Protein 1I3C (pdb70)

GO terms:
  GO:0005515 protein binding (F, IPI)

Solvent-accessible surface area: 13021 Å² total

Structure (mmCIF, N/CA/C/O backbone):
data_1I3C
#
_entry.id   1I3C
#
_cell.length_a   41.410
_cell.length_b   76.990
_cell.length_c   43.040
_cell.angle_alpha   90.00
_cell.angle_beta   106.15
_cell.angle_gamma   90.00
#
_symmetry.space_group_name_H-M   'P 1 21 1'
#
loop_
_entity.id
_entity.type
_entity.pdbx_description
1 polymer 'RESPONSE REGULATOR RCP1'
2 non-polymer 'SULFATE ION'
3 water water
#
loop_
_atom_site.group_PDB
_atom_site.id
_atom_site.type_symbol
_atom_site.label_atom_id
_atom_site.label_alt_id
_atom_site.label_comp_id
_atom_site.label_asym_id
_atom_site.label_entity_id
_atom_site.label_seq_id
_atom_site.pdbx_PDB_ins_code
_atom_site.Cartn_x
_atom_site.Cartn_y
_atom_site.Cartn_z
_atom_site.occupancy
_atom_site.B_iso_or_equiv
_atom_site.auth_seq_id
_atom_site.auth_comp_id
_atom_site.auth_asym_id
_atom_site.auth_atom_id
_atom_site.pdbx_PDB_model_num
ATOM 1 N N . ASN A 1 6 ? 20.034 2.961 -3.350 1.00 35.35 6 ASN A N 1
ATOM 2 C CA . ASN A 1 6 ? 19.170 3.906 -2.580 1.00 34.75 6 ASN A CA 1
ATOM 3 C C . ASN A 1 6 ? 19.262 3.615 -1.082 1.00 32.84 6 ASN A C 1
ATOM 4 O O . ASN A 1 6 ? 18.458 2.860 -0.537 1.00 33.35 6 ASN A O 1
ATOM 9 N N . PRO A 1 7 ? 20.245 4.222 -0.398 1.00 30.82 7 PRO A N 1
ATOM 10 C CA . PRO A 1 7 ? 20.446 4.025 1.041 1.00 28.54 7 PRO A CA 1
ATOM 11 C C . PRO A 1 7 ? 19.223 4.369 1.888 1.00 26.09 7 PRO A C 1
ATOM 12 O O . PRO A 1 7 ? 18.451 5.265 1.548 1.00 26.02 7 PRO A O 1
ATOM 16 N N . PRO A 1 8 ? 19.027 3.646 3.002 1.00 23.53 8 PRO A N 1
ATOM 17 C CA . PRO A 1 8 ? 17.886 3.890 3.892 1.00 21.00 8 PRO A CA 1
ATOM 18 C C . PRO A 1 8 ? 17.938 5.304 4.460 1.00 18.42 8 PRO A C 1
ATOM 19 O O . PRO A 1 8 ? 19.012 5.803 4.794 1.00 16.09 8 PRO A O 1
ATOM 23 N N . LYS A 1 9 ? 16.781 5.950 4.554 1.00 14.56 9 LYS A N 1
ATOM 24 C CA . LYS A 1 9 ? 16.719 7.297 5.104 1.00 15.11 9 LYS A CA 1
ATOM 25 C C . LYS A 1 9 ? 16.909 7.201 6.613 1.00 14.76 9 LYS A C 1
ATOM 26 O O . LYS A 1 9 ? 16.358 6.311 7.257 1.00 14.85 9 LYS A O 1
ATOM 32 N N . VAL A 1 10 ? 17.697 8.111 7.173 1.00 13.12 10 VAL A N 1
ATOM 33 C CA . VAL A 1 10 ? 17.943 8.113 8.608 1.00 10.93 10 VAL A CA 1
ATOM 34 C C . VAL A 1 10 ? 17.122 9.215 9.261 1.00 10.41 10 VAL A C 1
ATOM 35 O O . VAL A 1 10 ? 17.218 10.385 8.881 1.00 8.92 10 VAL A O 1
ATOM 39 N N . ILE A 1 11 ? 16.303 8.828 10.233 1.00 9.42 11 ILE A N 1
ATOM 40 C CA . ILE A 1 11 ? 15.458 9.769 10.950 1.00 9.34 11 ILE A CA 1
ATOM 41 C C . ILE A 1 11 ? 15.859 9.789 12.417 1.00 8.32 11 ILE A C 1
ATOM 42 O O . ILE A 1 11 ? 15.898 8.751 13.076 1.00 8.98 11 ILE A O 1
ATOM 47 N N . LEU A 1 12 ? 16.169 10.976 12.917 1.00 8.02 12 LEU A N 1
ATOM 48 C CA . LEU A 1 12 ? 16.546 11.133 14.311 1.00 7.22 12 LEU A CA 1
ATOM 49 C C . LEU A 1 12 ? 15.420 11.799 15.086 1.00 6.94 12 LEU A C 1
ATOM 50 O O . LEU A 1 12 ? 14.910 12.848 14.685 1.00 6.23 12 LEU A O 1
ATOM 55 N N . LEU A 1 13 ? 15.021 11.180 16.191 1.00 5.71 13 LEU A N 1
ATOM 56 C CA . LEU A 1 13 ? 13.982 11.749 17.034 1.00 5.46 13 LEU A CA 1
ATOM 57 C C . LEU A 1 13 ? 14.592 12.049 18.392 1.00 5.69 13 LEU A C 1
ATOM 58 O O . LEU A 1 13 ? 15.121 11.158 19.055 1.00 5.90 13 LEU A O 1
ATOM 63 N N . VAL A 1 14 ? 14.530 13.311 18.794 1.00 5.91 14 VAL A N 1
ATOM 64 C CA . VAL A 1 14 ? 15.058 13.722 20.088 1.00 6.94 14 VAL A CA 1
ATOM 65 C C . VAL A 1 14 ? 13.829 14.064 20.921 1.00 6.10 14 VAL A C 1
ATOM 66 O O . VAL A 1 14 ? 13.232 15.133 20.773 1.00 7.85 14 VAL A O 1
ATOM 70 N N . GLU A 1 15 ? 13.457 13.134 21.792 1.00 6.72 15 GLU A N 1
ATOM 71 C CA . GLU A 1 15 ? 12.265 13.278 22.615 1.00 7.94 15 GLU A CA 1
ATOM 72 C C . GLU A 1 15 ? 12.414 12.463 23.896 1.00 7.34 15 GLU A C 1
ATOM 73 O O . GLU A 1 15 ? 12.668 11.266 23.837 1.00 9.29 15 GLU A O 1
ATOM 79 N N . ASP A 1 16 ? 12.243 13.100 25.049 1.00 8.64 16 ASP A N 1
ATOM 80 C CA . ASP A 1 16 ? 12.371 12.381 26.316 1.00 12.42 16 ASP A CA 1
ATOM 81 C C . ASP A 1 16 ? 11.055 11.745 26.755 1.00 12.96 16 ASP A C 1
ATOM 82 O O . ASP A 1 16 ? 11.048 10.799 27.546 1.00 11.31 16 ASP A O 1
ATOM 87 N N . SER A 1 17 ? 9.943 12.262 26.240 1.00 13.08 17 SER A N 1
ATOM 88 C CA . SER A 1 17 ? 8.627 11.724 26.576 1.00 15.04 17 SER A CA 1
ATOM 89 C C . SER A 1 17 ? 8.421 10.367 25.910 1.00 14.99 17 SER A C 1
ATOM 90 O O . SER A 1 17 ? 8.273 10.277 24.691 1.00 14.27 17 SER A O 1
ATOM 93 N N . LYS A 1 18 ? 8.402 9.315 26.724 1.00 14.99 18 LYS A N 1
ATOM 94 C CA . LYS A 1 18 ? 8.236 7.952 26.233 1.00 15.54 18 LYS A CA 1
ATOM 95 C C . LYS A 1 18 ? 6.957 7.734 25.433 1.00 14.13 18 LYS A C 1
ATOM 96 O O . LYS A 1 18 ? 6.973 7.059 24.405 1.00 13.56 18 LYS A O 1
ATOM 102 N N . ALA A 1 19 ? 5.850 8.291 25.913 1.00 12.35 19 ALA A N 1
ATOM 103 C CA . ALA A 1 19 ? 4.567 8.141 25.234 1.00 11.49 19 ALA A CA 1
ATOM 104 C C . ALA A 1 19 ? 4.623 8.709 23.818 1.00 11.43 19 ALA A C 1
ATOM 105 O O . ALA A 1 19 ? 4.125 8.101 22.869 1.00 10.05 19 ALA A O 1
ATOM 107 N N . ASP A 1 20 ? 5.236 9.878 23.683 1.00 10.01 20 ASP A N 1
ATOM 108 C CA . ASP A 1 20 ? 5.346 10.525 22.386 1.00 10.74 20 ASP A CA 1
ATOM 109 C C . ASP A 1 20 ? 6.301 9.800 21.440 1.00 9.83 20 ASP A C 1
ATOM 110 O O . ASP A 1 20 ? 6.006 9.652 20.258 1.00 9.99 20 ASP A O 1
ATOM 115 N N . SER A 1 21 ? 7.440 9.341 21.953 1.00 11.16 21 SER A N 1
ATOM 116 C CA . SER A 1 21 ? 8.399 8.649 21.102 1.00 11.44 21 SER A CA 1
ATOM 117 C C . SER A 1 21 ? 7.846 7.297 20.647 1.00 12.05 21 SER A C 1
ATOM 118 O O . SER A 1 21 ? 8.067 6.882 19.509 1.00 12.00 21 SER A O 1
ATOM 121 N N . ARG A 1 22 ? 7.119 6.614 21.528 1.00 12.48 22 ARG A N 1
ATOM 122 C CA . ARG A 1 22 ? 6.530 5.328 21.166 1.00 14.68 22 ARG A CA 1
ATOM 123 C C . ARG A 1 22 ? 5.486 5.544 20.070 1.00 13.13 22 ARG A C 1
ATOM 124 O O . ARG A 1 22 ? 5.333 4.723 19.164 1.00 12.54 22 ARG A O 1
ATOM 132 N N . LEU A 1 23 ? 4.774 6.661 20.151 1.00 12.35 23 LEU A N 1
ATOM 133 C CA . LEU A 1 23 ? 3.763 6.975 19.152 1.00 11.82 23 LEU A CA 1
ATOM 134 C C . LEU A 1 23 ? 4.442 7.183 17.796 1.00 13.18 23 LEU A C 1
ATOM 135 O O . LEU A 1 23 ? 3.964 6.694 16.773 1.00 12.39 23 LEU A O 1
ATOM 140 N N . VAL A 1 24 ? 5.565 7.897 17.787 1.00 13.16 24 VAL A N 1
ATOM 141 C CA . VAL A 1 24 ? 6.284 8.128 16.539 1.00 14.24 24 VAL A CA 1
ATOM 142 C C . VAL A 1 24 ? 6.743 6.797 15.946 1.00 16.67 24 VAL A C 1
ATOM 143 O O . VAL A 1 24 ? 6.613 6.568 14.743 1.00 15.65 24 VAL A O 1
ATOM 147 N N . GLN A 1 25 ? 7.282 5.923 16.794 1.00 17.35 25 GLN A N 1
ATOM 148 C CA . GLN A 1 25 ? 7.746 4.614 16.344 1.00 20.01 25 GLN A CA 1
ATOM 149 C C . GLN A 1 25 ? 6.603 3.873 15.675 1.00 19.30 25 GLN A C 1
ATOM 150 O O . GLN A 1 25 ? 6.773 3.257 14.624 1.00 20.77 25 GLN A O 1
ATOM 156 N N . GLU A 1 26 ? 5.437 3.925 16.307 1.00 19.74 26 GLU A N 1
ATOM 157 C CA . GLU A 1 26 ? 4.259 3.256 15.784 1.00 19.57 26 GLU A CA 1
ATOM 158 C C . GLU A 1 26 ? 3.916 3.742 14.380 1.00 19.16 26 GLU A C 1
ATOM 159 O O . GLU A 1 26 ? 3.683 2.937 13.480 1.00 18.27 26 GLU A O 1
ATOM 165 N N . VAL A 1 27 ? 3.890 5.058 14.190 1.00 18.50 27 VAL A N 1
ATOM 166 C CA . VAL A 1 27 ? 3.572 5.612 12.877 1.00 19.09 27 VAL A CA 1
ATOM 167 C C . VAL A 1 27 ? 4.655 5.317 11.842 1.00 20.95 27 VAL A C 1
ATOM 168 O O . VAL A 1 27 ? 4.358 4.844 10.746 1.00 20.66 27 VAL A O 1
ATOM 172 N N . LEU A 1 28 ? 5.907 5.602 12.188 1.00 22.92 28 LEU A N 1
ATOM 173 C CA . LEU A 1 28 ? 7.021 5.375 11.271 1.00 24.64 28 LEU A CA 1
ATOM 174 C C . LEU A 1 28 ? 7.200 3.905 10.922 1.00 25.29 28 LEU A C 1
ATOM 175 O O . LEU A 1 28 ? 7.876 3.566 9.953 1.00 25.74 28 LEU A O 1
ATOM 180 N N . LYS A 1 29 ? 6.583 3.036 11.715 1.00 26.58 29 LYS A N 1
ATOM 181 C CA . LYS A 1 29 ? 6.654 1.598 11.489 1.00 28.03 29 LYS A CA 1
ATOM 182 C C . LYS A 1 29 ? 5.781 1.220 10.294 1.00 27.78 29 LYS A C 1
ATOM 183 O O . LYS A 1 29 ? 6.075 0.265 9.574 1.00 28.48 29 LYS A O 1
ATOM 189 N N . THR A 1 30 ? 4.708 1.980 10.092 1.00 26.64 3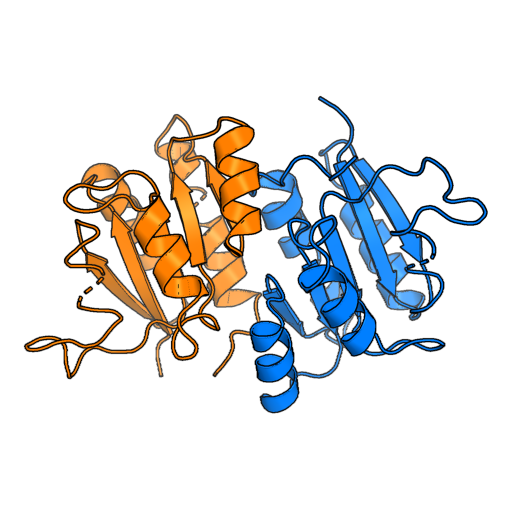0 THR A N 1
ATOM 190 C CA . THR A 1 30 ? 3.771 1.736 8.998 1.00 24.97 30 THR A CA 1
ATOM 191 C C . THR A 1 30 ? 4.309 2.238 7.663 1.00 23.12 30 THR A C 1
ATOM 192 O O . THR A 1 30 ? 3.756 1.932 6.609 1.00 22.91 30 THR A O 1
ATOM 196 N N . SER A 1 31 ? 5.381 3.020 7.714 1.00 22.35 31 SER A N 1
ATOM 197 C CA . SER A 1 31 ? 5.978 3.573 6.505 1.00 21.70 31 SER A CA 1
ATOM 198 C C . SER A 1 31 ? 6.473 2.491 5.552 1.00 21.85 31 SER A C 1
ATOM 199 O O . SER A 1 31 ? 6.895 1.418 5.980 1.00 21.47 31 SER A O 1
ATOM 202 N N . THR A 1 32 ? 6.402 2.774 4.256 1.00 20.31 32 THR A N 1
ATOM 203 C CA . THR A 1 32 ? 6.877 1.834 3.249 1.00 20.07 32 THR A CA 1
ATOM 204 C C . THR A 1 32 ? 8.217 2.350 2.741 1.00 19.30 32 THR A C 1
ATOM 205 O O . THR A 1 32 ? 8.826 1.767 1.847 1.00 19.11 32 THR A O 1
ATOM 209 N N . ILE A 1 33 ? 8.666 3.459 3.321 1.00 17.77 33 ILE A N 1
ATOM 210 C CA . ILE A 1 33 ? 9.938 4.052 2.945 1.00 17.64 33 ILE A CA 1
ATOM 211 C C . ILE A 1 33 ? 11.037 3.407 3.779 1.00 17.29 33 ILE A C 1
ATOM 212 O O . ILE A 1 33 ? 10.988 3.424 5.009 1.00 19.69 33 ILE A O 1
ATOM 217 N N . ASP A 1 34 ? 12.020 2.827 3.102 1.00 16.35 34 ASP A N 1
ATOM 218 C CA . ASP A 1 34 ? 13.138 2.183 3.776 1.00 16.16 34 ASP A CA 1
ATOM 219 C C . ASP A 1 34 ? 13.851 3.237 4.624 1.00 14.84 34 ASP A C 1
ATOM 220 O O . ASP A 1 34 ? 14.293 4.269 4.111 1.00 13.77 34 ASP A O 1
ATOM 225 N N . HIS A 1 35 ? 13.947 2.982 5.925 1.00 14.04 35 HIS A N 1
ATOM 226 C CA . HIS A 1 35 ? 14.585 3.929 6.833 1.00 14.57 35 HIS A CA 1
ATOM 227 C C . HIS A 1 35 ? 14.949 3.298 8.171 1.00 14.29 35 HIS A C 1
ATOM 228 O O . HIS A 1 35 ? 14.617 2.147 8.448 1.00 13.13 35 HIS A O 1
ATOM 235 N N . GLU A 1 36 ? 15.639 4.080 8.994 1.00 13.00 36 GLU A N 1
ATOM 236 C CA . GLU A 1 36 ? 16.024 3.668 10.337 1.00 12.22 36 GLU A CA 1
ATOM 237 C C . GLU A 1 36 ? 15.691 4.830 11.256 1.00 11.63 36 GLU A C 1
ATOM 238 O O . GLU A 1 36 ? 16.045 5.974 10.971 1.00 10.63 36 GLU A O 1
ATOM 244 N N . LEU A 1 37 ? 15.008 4.532 12.353 1.00 9.56 37 LEU A N 1
ATOM 245 C CA . LEU A 1 37 ? 14.630 5.557 13.311 1.00 11.35 37 LEU A CA 1
ATOM 246 C C . LEU A 1 37 ? 15.494 5.458 14.555 1.00 10.94 37 LEU 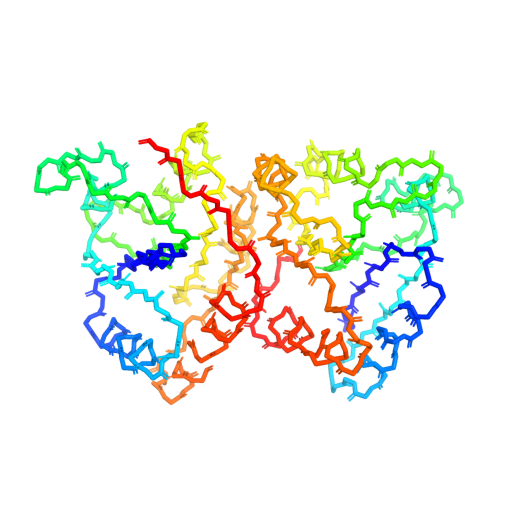A C 1
ATOM 247 O O . LEU A 1 37 ? 15.537 4.416 15.208 1.00 9.73 37 LEU A O 1
ATOM 252 N N . ILE A 1 38 ? 16.189 6.546 14.870 1.00 10.00 38 ILE A N 1
ATOM 253 C CA . ILE A 1 38 ? 17.035 6.5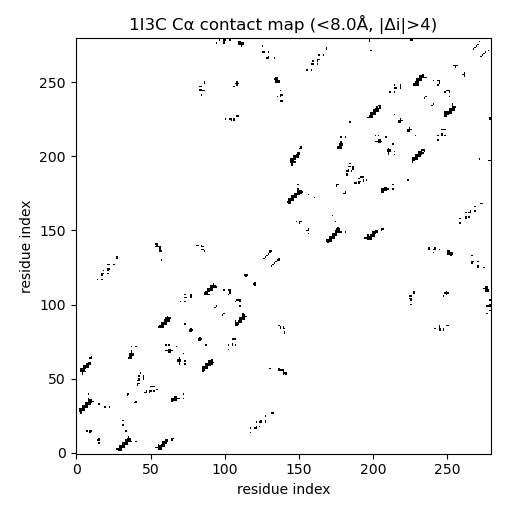95 16.052 1.00 10.51 38 ILE A CA 1
ATOM 254 C C . ILE A 1 38 ? 16.359 7.516 17.060 1.00 9.90 38 ILE A C 1
ATOM 255 O O . ILE A 1 38 ? 15.998 8.645 16.732 1.00 9.07 38 ILE A O 1
ATOM 260 N N . ILE A 1 39 ? 16.164 7.022 18.279 1.00 8.63 39 ILE A N 1
ATOM 261 C CA . ILE A 1 39 ? 15.513 7.811 19.318 1.00 9.15 39 ILE A CA 1
ATOM 262 C C . ILE A 1 39 ? 16.481 8.159 20.433 1.00 9.45 39 ILE A C 1
ATOM 263 O O . ILE A 1 39 ? 17.046 7.270 21.074 1.00 9.05 39 ILE A O 1
ATOM 268 N N . LEU A 1 40 ? 16.673 9.456 20.650 1.00 9.93 40 LEU A N 1
ATOM 269 C CA . LEU A 1 40 ? 17.556 9.945 21.699 1.00 10.11 40 LEU A CA 1
ATOM 270 C C . LEU A 1 40 ? 16.675 10.664 22.718 1.00 11.53 40 LEU A C 1
ATOM 271 O O . LEU A 1 40 ? 15.687 11.303 22.353 1.00 10.70 40 LEU A O 1
ATOM 276 N N . ARG A 1 41 ? 17.040 10.562 23.993 1.00 11.90 41 ARG A N 1
ATOM 277 C CA . ARG A 1 41 ? 16.242 11.135 25.072 1.00 12.15 41 ARG A CA 1
ATOM 278 C C . ARG A 1 41 ? 16.642 12.477 25.662 1.00 13.40 41 ARG A C 1
ATOM 279 O O . ARG A 1 41 ? 15.909 13.015 26.493 1.00 14.30 41 ARG A O 1
ATOM 287 N N . ASP A 1 42 ? 17.794 13.018 25.279 1.00 9.97 42 ASP A N 1
ATOM 288 C CA . ASP A 1 42 ? 18.192 14.311 25.830 1.00 11.14 42 ASP A CA 1
ATOM 289 C C . ASP A 1 42 ? 19.061 15.116 24.875 1.00 8.82 42 ASP A C 1
ATOM 290 O O . ASP A 1 42 ? 19.585 14.580 23.903 1.00 9.80 42 ASP A O 1
ATOM 295 N N . GLY A 1 43 ? 19.200 16.408 25.162 1.00 8.55 43 GLY A N 1
ATOM 296 C CA . GLY A 1 43 ? 19.971 17.305 24.318 1.00 8.04 43 GLY A CA 1
ATOM 297 C C . GLY A 1 43 ? 21.438 16.983 24.116 1.00 7.72 43 GLY A C 1
ATOM 298 O O . GLY A 1 43 ? 21.988 17.246 23.045 1.00 7.51 43 GLY A O 1
ATOM 299 N N . LEU A 1 44 ? 22.084 16.440 25.142 1.00 8.86 44 LEU A N 1
ATOM 300 C CA . LEU A 1 44 ? 23.493 16.082 25.037 1.00 9.12 44 LEU A CA 1
ATOM 301 C C . LEU A 1 44 ? 23.648 14.839 24.166 1.00 8.04 44 LEU A C 1
ATOM 302 O O . LEU A 1 44 ? 24.587 14.735 23.378 1.00 7.89 44 LEU A O 1
ATOM 307 N N . ALA A 1 45 ? 22.725 13.895 24.310 1.00 9.32 45 ALA A N 1
ATOM 308 C CA . ALA A 1 45 ? 22.786 12.676 23.517 1.00 7.35 45 ALA A CA 1
ATOM 309 C C . ALA A 1 45 ? 22.638 13.038 22.046 1.00 7.90 45 ALA A C 1
ATOM 310 O O . ALA A 1 45 ? 23.248 12.412 21.178 1.00 7.68 45 ALA A O 1
ATOM 312 N N . ALA A 1 46 ? 21.827 14.057 21.774 1.00 6.56 46 ALA A N 1
ATOM 313 C CA . ALA A 1 46 ? 21.595 14.517 20.407 1.00 8.31 46 ALA A CA 1
ATOM 314 C C . ALA A 1 46 ? 22.869 15.099 19.808 1.00 7.47 46 ALA A C 1
ATOM 315 O O . ALA A 1 46 ? 23.209 14.823 18.659 1.00 7.99 46 ALA A O 1
ATOM 325 N N . ALA A 1 48 ? 25.951 14.480 20.821 1.00 7.61 48 ALA A N 1
ATOM 326 C CA . ALA A 1 48 ? 26.920 13.389 20.738 1.00 6.72 48 ALA A CA 1
ATOM 327 C C . ALA A 1 48 ? 26.717 12.580 19.460 1.00 8.04 48 ALA A C 1
ATOM 328 O O . ALA A 1 48 ? 27.681 12.204 18.793 1.00 6.97 48 ALA A O 1
ATOM 330 N N . PHE A 1 49 ? 25.454 12.322 19.125 1.00 6.65 49 PHE A N 1
ATOM 331 C CA . PHE A 1 49 ? 25.111 11.563 17.926 1.00 6.84 49 PHE A CA 1
ATOM 332 C C . PHE A 1 49 ? 25.483 12.316 16.652 1.00 7.00 49 PHE A C 1
ATOM 333 O O . PHE A 1 49 ? 26.090 11.749 15.736 1.00 7.31 49 PHE A O 1
ATOM 341 N N . LEU A 1 50 ? 25.118 13.593 16.592 1.00 6.07 50 LEU A N 1
ATOM 342 C CA . LEU A 1 50 ? 25.403 14.402 15.413 1.00 8.15 50 LEU A CA 1
ATOM 343 C C . LEU A 1 50 ? 26.898 14.599 15.190 1.00 9.74 50 LEU A C 1
ATOM 344 O O . LEU A 1 50 ? 27.357 14.706 14.047 1.00 8.68 50 LEU A O 1
ATOM 349 N N . GLN A 1 51 ? 27.653 14.648 16.282 1.00 7.51 51 GLN A N 1
ATOM 350 C CA . GLN A 1 51 ? 29.094 14.825 16.200 1.00 9.63 51 GLN A CA 1
ATOM 351 C C . GLN A 1 51 ? 29.817 13.482 16.112 1.00 8.20 51 GLN A C 1
ATOM 352 O O . GLN A 1 51 ? 31.043 13.429 16.064 1.00 9.69 51 GLN A O 1
ATOM 358 N N . GLN A 1 52 ? 29.039 12.405 16.085 1.00 7.92 52 GLN A N 1
ATOM 359 C CA . GLN A 1 52 ? 29.557 11.045 15.975 1.00 8.16 52 GLN A CA 1
ATOM 360 C C . GLN A 1 52 ? 30.578 10.657 17.036 1.00 8.21 52 GLN A C 1
ATOM 361 O O . GLN A 1 52 ? 31.678 10.206 16.721 1.00 8.11 52 GLN A O 1
ATOM 367 N N . GLN A 1 53 ? 30.198 10.829 18.298 1.00 8.54 53 GLN A N 1
ATOM 368 C CA . GLN A 1 53 ? 31.056 10.482 19.427 1.00 9.15 53 GLN A CA 1
ATOM 369 C C . GLN A 1 53 ? 30.479 9.241 20.110 1.00 10.11 53 GLN A C 1
ATOM 370 O O . GLN A 1 53 ? 29.395 8.778 19.751 1.00 9.52 53 GLN A O 1
ATOM 376 N N . GLY A 1 54 ? 31.206 8.697 21.082 1.00 11.76 54 GLY A N 1
ATOM 377 C CA . GLY A 1 54 ? 30.725 7.518 21.784 1.00 11.78 54 GLY A CA 1
ATOM 378 C C . GLY A 1 54 ? 30.353 6.391 20.838 1.00 12.30 54 GLY A C 1
ATOM 379 O O . GLY A 1 54 ? 31.063 6.135 19.868 1.00 11.71 54 GLY A O 1
ATOM 380 N N . GLU A 1 55 ? 29.235 5.721 21.107 1.00 13.29 55 GLU A N 1
ATOM 381 C CA . GLU A 1 55 ? 28.796 4.617 20.260 1.00 14.71 55 GLU A CA 1
ATOM 382 C C . GLU A 1 55 ? 28.340 5.104 18.890 1.00 15.48 55 GLU A C 1
ATOM 383 O O . GLU A 1 55 ? 28.148 4.304 17.968 1.00 14.63 55 GLU A O 1
ATOM 389 N N . TYR A 1 56 ? 28.174 6.417 18.761 1.00 15.08 56 TYR A N 1
ATOM 390 C CA . TYR A 1 56 ? 27.716 7.012 17.513 1.00 15.76 56 TYR A CA 1
ATOM 391 C C . TYR A 1 56 ? 28.837 7.296 16.528 1.00 14.84 56 TYR A C 1
ATOM 392 O O . TYR A 1 56 ? 28.632 7.971 15.518 1.00 15.02 56 TYR A O 1
ATOM 401 N N . GLU A 1 57 ? 30.027 6.785 16.820 1.00 14.02 57 GLU A N 1
ATOM 402 C CA . GLU A 1 57 ? 31.137 6.974 15.905 1.00 14.10 57 GLU A CA 1
ATOM 403 C C . GLU A 1 57 ? 30.665 6.299 14.617 1.00 13.43 57 GLU A C 1
ATOM 404 O O . GLU A 1 57 ? 30.043 5.235 14.661 1.00 14.66 57 GLU A O 1
ATOM 410 N N . ASN A 1 58 ? 30.923 6.942 13.484 1.00 13.09 58 ASN A N 1
ATOM 411 C CA . ASN A 1 58 ? 30.532 6.419 12.177 1.00 12.92 58 ASN A CA 1
ATOM 412 C C . ASN A 1 58 ? 29.023 6.265 11.938 1.00 12.55 58 ASN A C 1
ATOM 413 O O . ASN A 1 58 ? 28.608 5.628 10.969 1.00 12.91 58 ASN A O 1
ATOM 418 N N . SER A 1 59 ? 28.202 6.838 12.813 1.00 11.71 59 SER A N 1
ATOM 419 C CA . SER A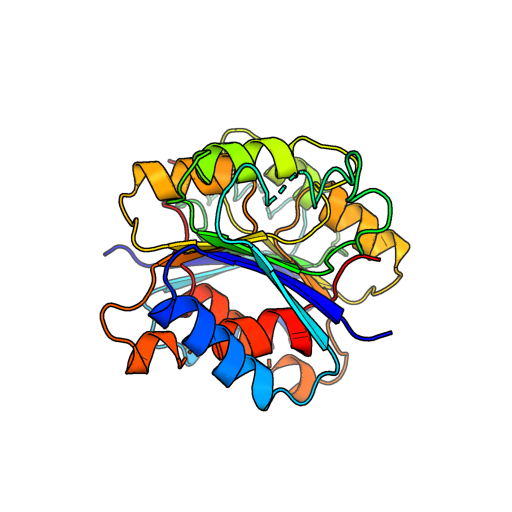 1 59 ? 26.755 6.765 12.633 1.00 13.56 59 SER A CA 1
ATOM 420 C C . SER A 1 59 ? 26.359 7.766 11.547 1.00 14.64 59 SER A C 1
ATOM 421 O O . SER A 1 59 ? 26.626 8.964 11.664 1.00 15.35 59 SER A O 1
ATOM 424 N N . PRO A 1 60 ? 25.725 7.285 10.467 1.00 14.05 60 PRO A N 1
ATOM 425 C CA . PRO A 1 60 ? 25.309 8.167 9.371 1.00 14.16 60 PRO A CA 1
ATOM 426 C C . PRO A 1 60 ? 24.475 9.345 9.859 1.00 13.79 60 PRO A C 1
ATOM 427 O O . PRO A 1 60 ? 23.617 9.187 10.732 1.00 12.80 60 PRO A O 1
ATOM 431 N N . ARG A 1 61 ? 24.731 10.525 9.303 1.00 12.70 61 ARG A N 1
ATOM 432 C CA . ARG A 1 61 ? 23.969 11.700 9.685 1.00 11.41 61 ARG A CA 1
ATOM 433 C C . ARG A 1 61 ? 22.521 11.507 9.252 1.00 11.72 61 ARG A C 1
ATOM 434 O O . ARG A 1 61 ? 22.236 10.814 8.274 1.00 11.45 61 ARG A O 1
ATOM 442 N N . PRO A 1 62 ? 21.580 12.109 9.987 1.00 11.46 62 PRO A N 1
ATOM 443 C CA . PRO A 1 62 ? 20.172 11.962 9.620 1.00 10.83 62 PRO A CA 1
ATOM 444 C C . PRO A 1 62 ? 19.787 12.747 8.369 1.00 11.43 62 PRO A C 1
ATOM 445 O O . PRO A 1 62 ? 20.456 13.715 7.997 1.00 10.76 62 PRO A O 1
ATOM 449 N N . ASN A 1 63 ? 18.719 12.305 7.711 1.00 10.74 63 ASN A N 1
ATOM 450 C CA . ASN A 1 63 ? 18.208 12.985 6.528 1.00 10.48 63 ASN A CA 1
ATOM 451 C C . ASN A 1 63 ? 17.022 13.814 7.003 1.00 9.74 63 ASN A C 1
ATOM 452 O O . ASN A 1 63 ? 16.511 14.669 6.281 1.00 9.76 63 ASN A O 1
ATOM 457 N N . LEU A 1 64 ? 16.590 13.537 8.230 1.00 9.05 64 LEU A N 1
ATOM 458 C CA . LEU A 1 64 ? 15.460 14.232 8.836 1.00 8.25 64 LEU A CA 1
ATOM 459 C C . LEU A 1 64 ? 15.580 14.188 10.353 1.00 6.55 64 LEU A C 1
ATOM 460 O O . LEU A 1 64 ? 15.866 13.138 10.927 1.00 7.07 64 LEU A O 1
ATOM 465 N N . ILE A 1 65 ? 15.361 15.329 10.997 1.00 7.18 65 ILE A N 1
ATOM 466 C CA . ILE A 1 65 ? 15.438 15.407 12.451 1.00 5.38 65 ILE A CA 1
ATOM 467 C C . ILE A 1 65 ? 14.114 15.901 13.021 1.00 5.81 65 ILE A C 1
ATOM 468 O O . ILE A 1 65 ? 13.575 16.908 12.561 1.00 4.63 65 ILE A O 1
ATOM 473 N N . LEU A 1 66 ? 13.585 15.164 13.997 1.00 5.08 66 LEU A N 1
ATOM 474 C CA . LEU A 1 66 ? 12.345 15.520 14.677 1.00 5.10 66 LEU A CA 1
ATOM 475 C C . LEU A 1 66 ? 12.838 15.931 16.055 1.00 6.46 66 LEU A C 1
ATOM 476 O O . LEU A 1 66 ? 13.438 15.126 16.766 1.00 4.43 66 LEU A O 1
ATOM 481 N N . LEU A 1 67 ? 12.585 17.181 16.430 1.00 4.76 67 LEU A N 1
ATOM 482 C CA . LEU A 1 67 ? 13.104 17.702 17.685 1.00 5.95 67 LE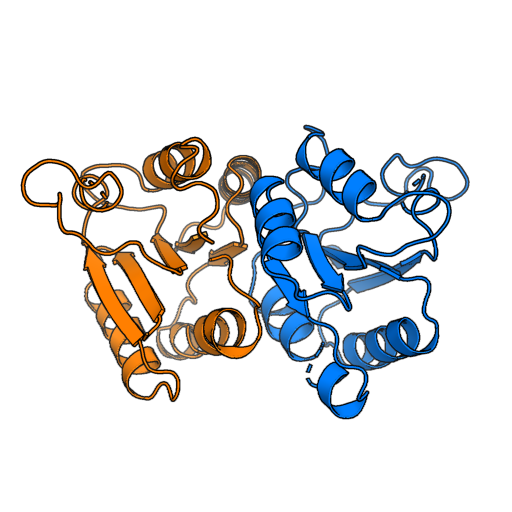U A CA 1
ATOM 483 C C . LEU A 1 67 ? 12.123 18.384 18.635 1.00 6.09 67 LEU A C 1
ATOM 484 O O . LEU A 1 67 ? 11.411 19.307 18.249 1.00 5.56 67 LEU A O 1
ATOM 489 N N . ASP A 1 68 ? 12.107 17.928 19.883 1.00 6.80 68 ASP A N 1
ATOM 490 C CA . ASP A 1 68 ? 11.267 18.538 20.901 1.00 8.37 68 ASP A CA 1
ATOM 491 C C . ASP A 1 68 ? 12.163 19.618 21.504 1.00 10.04 68 ASP A C 1
ATOM 492 O O . ASP A 1 68 ? 13.322 19.350 21.838 1.00 9.26 68 ASP A O 1
ATOM 497 N N . LEU A 1 69 ? 11.641 20.834 21.626 1.00 9.05 69 LEU A N 1
ATOM 498 C CA . LEU A 1 69 ? 12.419 21.944 22.179 1.00 11.94 69 LEU A CA 1
ATOM 499 C C . LEU A 1 69 ? 12.668 21.826 23.677 1.00 11.70 69 LEU A C 1
ATOM 500 O O . LEU A 1 69 ? 13.627 22.395 24.206 1.00 12.24 69 LEU A O 1
ATOM 505 N N . ASN A 1 70 ? 11.798 21.099 24.364 1.00 11.82 70 ASN A N 1
ATOM 506 C CA . ASN A 1 70 ? 11.938 20.932 25.805 1.00 12.89 70 ASN A CA 1
ATOM 507 C C . ASN A 1 70 ? 12.614 19.596 26.089 1.00 13.44 70 ASN A C 1
ATOM 508 O O . ASN A 1 70 ? 12.017 18.533 25.914 1.00 13.79 70 ASN A O 1
ATOM 513 N N . LEU A 1 71 ? 13.871 19.662 26.518 1.00 11.65 71 LEU A N 1
ATOM 514 C CA . LEU A 1 71 ? 14.654 18.463 26.799 1.00 10.94 71 LEU A CA 1
ATOM 515 C C . LEU A 1 71 ? 15.574 18.668 27.996 1.00 11.57 71 LEU A C 1
ATOM 516 O O . LEU A 1 71 ? 15.971 19.792 28.300 1.00 10.13 71 LEU A O 1
ATOM 521 N N . PRO A 1 72 ? 15.920 17.576 28.693 1.00 12.58 72 PRO A N 1
ATOM 522 C CA . PRO A 1 72 ? 16.815 17.684 29.846 1.00 12.80 72 PRO A CA 1
ATOM 523 C C . PRO A 1 72 ? 18.260 17.641 29.336 1.00 13.17 72 PRO A C 1
ATOM 524 O O . PRO A 1 72 ? 18.493 17.327 28.165 1.00 11.08 72 PRO A O 1
ATOM 528 N N . LYS A 1 73 ? 19.214 17.975 30.203 1.00 13.23 73 LYS A N 1
ATOM 529 C CA . LYS A 1 73 ? 20.641 17.962 29.860 1.00 14.79 73 LYS A CA 1
ATOM 530 C C . LYS A 1 73 ? 21.086 19.112 28.963 1.00 14.77 73 LYS A C 1
ATOM 531 O O . LYS A 1 73 ? 22.105 19.753 29.224 1.00 14.81 73 LYS A O 1
ATOM 537 N N . LYS A 1 74 ? 20.342 19.356 27.889 1.00 13.09 74 LYS A N 1
ATOM 538 C CA . LYS A 1 74 ? 20.658 20.446 26.971 1.00 13.07 74 LYS A CA 1
ATOM 539 C C . LYS A 1 74 ? 19.382 20.877 26.263 1.00 12.12 74 LYS A C 1
ATOM 540 O O . LYS A 1 74 ? 18.687 20.059 25.668 1.00 11.70 74 LYS A O 1
ATOM 546 N N . ASP A 1 75 ? 19.086 22.168 26.348 1.00 12.01 75 ASP A N 1
ATOM 547 C CA . ASP A 1 75 ? 17.894 22.759 25.750 1.00 13.22 75 ASP A CA 1
ATOM 548 C C . ASP A 1 75 ? 17.735 22.417 24.270 1.00 12.40 75 ASP A C 1
ATOM 549 O O . ASP A 1 75 ? 18.676 22.558 23.489 1.00 12.79 75 ASP A O 1
ATOM 554 N N . GLY A 1 76 ? 16.540 21.974 23.890 1.00 12.51 76 GLY A N 1
ATOM 555 C CA . GLY A 1 76 ? 16.285 21.647 22.497 1.00 8.38 76 GLY A CA 1
ATOM 556 C C . GLY A 1 76 ? 16.480 22.882 21.633 1.00 9.56 76 GLY A C 1
ATOM 557 O O . GLY A 1 76 ? 16.838 22.792 20.458 1.00 8.99 76 GLY A O 1
ATOM 558 N N . ARG A 1 77 ? 16.246 24.046 22.229 1.00 9.16 77 ARG A N 1
ATOM 559 C CA . ARG A 1 77 ? 16.404 25.317 21.534 1.00 8.97 77 ARG A CA 1
ATOM 560 C C . ARG A 1 77 ? 17.884 25.549 21.221 1.00 9.37 77 ARG A C 1
ATOM 561 O O . ARG A 1 77 ? 18.228 26.153 20.205 1.00 8.11 77 ARG A O 1
ATOM 569 N N . GLU A 1 78 ? 18.758 25.068 22.102 1.00 8.51 78 GLU A N 1
ATOM 570 C CA . GLU A 1 78 ? 20.200 25.189 21.882 1.00 8.77 78 GLU A CA 1
ATOM 571 C C . GLU A 1 78 ? 20.612 24.190 20.793 1.00 7.20 78 GLU A C 1
ATOM 572 O O . GLU A 1 78 ? 21.409 24.516 19.914 1.00 8.48 78 GLU A O 1
ATOM 578 N N . VAL A 1 79 ? 20.061 22.980 20.858 1.00 6.37 79 VAL A N 1
ATOM 579 C CA . VAL A 1 79 ? 20.336 21.945 19.857 1.00 6.16 79 VAL A CA 1
ATOM 580 C C . VAL A 1 79 ? 19.973 22.492 18.471 1.00 7.20 79 VAL A C 1
ATOM 581 O O . VAL A 1 79 ? 20.760 22.401 17.521 1.00 7.18 79 VAL A O 1
ATOM 585 N N . LEU A 1 80 ? 18.773 23.057 18.357 1.00 6.62 80 LEU A N 1
ATOM 586 C CA . LEU A 1 80 ? 18.334 23.633 17.093 1.00 5.97 80 LEU A CA 1
ATOM 587 C C . LEU A 1 80 ? 19.345 24.672 16.613 1.00 6.68 80 LEU A C 1
ATOM 588 O O . LEU A 1 80 ? 19.731 24.679 15.447 1.00 4.31 80 LEU A O 1
ATOM 593 N N . ALA A 1 81 ? 19.776 25.549 17.518 1.00 9.44 81 ALA A N 1
ATOM 594 C CA . ALA A 1 81 ? 20.750 26.579 17.161 1.00 11.34 81 ALA A CA 1
ATOM 595 C C . ALA A 1 81 ? 22.087 25.966 16.723 1.00 12.45 81 ALA A C 1
ATOM 596 O O . ALA A 1 81 ? 22.693 26.422 15.749 1.00 14.16 81 ALA A O 1
ATOM 598 N N . GLU A 1 82 ? 22.536 24.937 17.441 1.00 13.38 82 GLU A N 1
ATOM 599 C CA . GLU A 1 82 ? 23.796 24.250 17.137 1.00 16.19 82 GLU A CA 1
ATOM 600 C C . GLU A 1 82 ? 23.775 23.656 15.732 1.00 14.72 82 GLU A C 1
ATOM 601 O O . GLU A 1 82 ? 24.747 23.755 14.983 1.00 16.15 82 GLU A O 1
ATOM 607 N N . ILE A 1 83 ? 22.662 23.018 15.393 1.00 13.21 83 ILE A N 1
ATOM 608 C CA . ILE A 1 83 ? 22.501 22.378 14.092 1.00 11.19 83 ILE A CA 1
ATOM 609 C C . ILE A 1 83 ? 22.497 23.350 12.913 1.00 9.99 83 ILE A C 1
ATOM 610 O O . ILE A 1 83 ? 23.258 23.193 11.956 1.00 10.58 83 ILE A O 1
ATOM 615 N N . LYS A 1 84 ? 21.636 24.355 12.987 1.00 10.18 84 LYS A N 1
ATOM 616 C CA . LYS A 1 84 ? 21.494 25.307 11.896 1.00 11.15 84 LYS A CA 1
ATOM 617 C C . LYS A 1 84 ? 22.628 26.300 11.694 1.00 13.43 84 LYS A C 1
ATOM 618 O O . LYS A 1 84 ? 22.680 26.987 10.673 1.00 11.39 84 LYS A O 1
ATOM 624 N N . GLN A 1 85 ? 23.541 26.369 12.654 1.00 15.18 85 GLN A N 1
ATOM 625 C CA . GLN A 1 85 ? 24.673 27.280 12.549 1.00 18.96 85 GLN A CA 1
ATOM 626 C C . GLN A 1 85 ? 25.926 26.516 12.129 1.00 18.74 85 GLN A C 1
ATOM 627 O O . GLN A 1 85 ? 26.944 27.113 11.781 1.00 19.48 85 GLN A O 1
ATOM 633 N N . ASN A 1 86 ? 25.838 25.191 12.151 1.00 18.28 86 ASN A N 1
ATOM 634 C CA . ASN A 1 86 ? 26.960 24.339 11.773 1.00 18.75 86 ASN A CA 1
ATOM 635 C C . ASN A 1 86 ? 26.965 24.103 10.264 1.00 18.61 86 ASN A C 1
ATOM 636 O O . ASN A 1 86 ? 25.976 23.645 9.693 1.00 17.78 86 ASN A O 1
ATOM 641 N N . PRO A 1 87 ? 28.080 24.427 9.594 1.00 19.08 87 PRO A N 1
ATOM 642 C CA . PRO A 1 87 ? 28.165 24.232 8.142 1.00 20.36 87 PRO A CA 1
ATOM 643 C C . PRO A 1 87 ? 28.000 22.770 7.723 1.00 21.67 87 PRO A C 1
ATOM 644 O O . PRO A 1 87 ? 27.552 22.482 6.615 1.00 22.91 87 PRO A O 1
ATOM 648 N N . ASP A 1 88 ? 28.346 21.859 8.626 1.00 21.86 88 ASP A N 1
ATOM 649 C CA . ASP A 1 88 ? 28.280 20.425 8.359 1.00 24.03 88 ASP A CA 1
ATOM 650 C C . ASP A 1 88 ? 27.003 19.748 8.876 1.00 22.72 88 ASP A C 1
ATOM 651 O O . ASP A 1 88 ? 26.947 18.520 8.963 1.00 24.90 88 ASP A O 1
ATOM 656 N N . LEU A 1 89 ? 25.983 20.537 9.215 1.00 16.53 89 LEU A N 1
ATOM 657 C CA . LEU A 1 89 ? 24.724 19.984 9.721 1.00 13.17 89 LEU A CA 1
ATOM 658 C C . LEU A 1 89 ? 23.504 20.838 9.368 1.00 9.81 89 LEU A C 1
ATOM 659 O O . LEU A 1 89 ? 22.368 20.364 9.441 1.00 6.57 89 LEU A O 1
ATOM 664 N N . LYS A 1 90 ? 23.732 22.092 8.990 1.00 8.63 90 LYS A N 1
ATOM 665 C CA . LYS A 1 90 ? 22.625 22.999 8.682 1.00 9.36 90 LYS A CA 1
ATOM 666 C C . LYS A 1 90 ? 21.725 22.580 7.525 1.00 9.66 90 LYS A C 1
ATOM 667 O O . LYS A 1 90 ? 20.581 23.035 7.435 1.00 10.11 90 LYS A O 1
ATOM 673 N N . ARG A 1 91 ? 22.226 21.723 6.641 1.00 9.53 91 ARG A N 1
ATOM 674 C CA . ARG A 1 91 ? 21.431 21.265 5.497 1.00 8.89 91 ARG A CA 1
ATOM 675 C C . ARG A 1 91 ? 20.340 20.285 5.917 1.00 8.67 91 ARG A C 1
ATOM 676 O O . ARG A 1 91 ? 19.343 20.107 5.208 1.00 6.85 91 ARG A O 1
ATOM 684 N N . ILE A 1 92 ? 20.543 19.637 7.060 1.00 6.99 92 ILE A N 1
ATOM 685 C CA . ILE A 1 92 ? 19.599 18.642 7.567 1.00 6.28 92 ILE A CA 1
ATOM 686 C C . ILE A 1 92 ? 18.255 19.224 8.000 1.00 5.88 92 ILE A C 1
ATOM 687 O O . ILE A 1 92 ? 18.19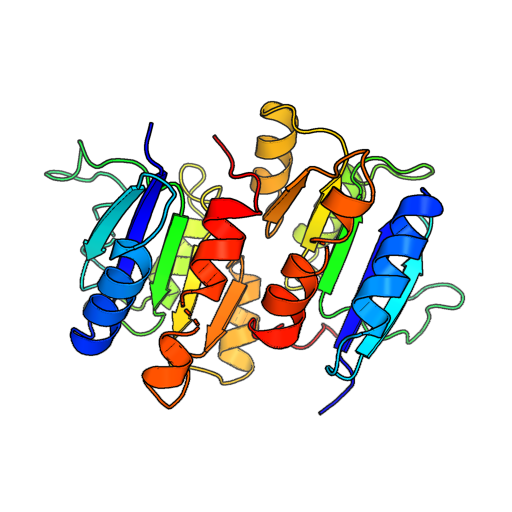1 20.071 8.887 1.00 6.21 92 ILE A O 1
ATOM 692 N N . PRO A 1 93 ? 17.157 18.771 7.376 1.00 6.78 93 PRO A N 1
ATOM 693 C CA . PRO A 1 93 ? 15.836 19.285 7.745 1.00 6.04 93 PRO A CA 1
ATOM 694 C C . PRO A 1 93 ? 15.494 18.993 9.205 1.00 6.10 93 PRO A C 1
ATOM 695 O O . PRO A 1 93 ? 15.674 17.871 9.686 1.00 4.20 93 PRO A O 1
ATOM 699 N N . VAL A 1 94 ? 15.016 20.014 9.905 1.00 5.05 94 VAL A N 1
ATOM 700 C CA . VAL A 1 94 ? 14.630 19.868 11.301 1.00 5.12 94 VAL A CA 1
ATOM 701 C C . VAL A 1 94 ? 13.165 20.226 11.457 1.00 5.83 94 VAL A C 1
ATOM 702 O O . VAL A 1 94 ? 12.736 21.327 11.099 1.00 5.97 94 VAL A O 1
ATOM 706 N N . VAL A 1 95 ? 12.397 19.281 11.982 1.00 6.21 95 VAL A N 1
ATOM 707 C CA . VAL A 1 95 ? 10.982 19.490 12.222 1.00 5.04 95 VAL A CA 1
ATOM 708 C C . VAL A 1 95 ? 10.794 19.543 13.725 1.00 4.96 95 VAL A C 1
ATOM 709 O O . VAL A 1 95 ? 10.955 18.530 14.403 1.00 6.18 95 VAL A O 1
ATOM 713 N N . VAL A 1 96 ? 10.484 20.721 14.252 1.00 4.95 96 VAL A N 1
ATOM 714 C CA . VAL A 1 96 ? 10.251 20.838 15.683 1.00 5.56 96 VAL A CA 1
ATOM 715 C C . VAL A 1 96 ? 8.850 20.308 15.978 1.00 4.82 96 VAL A C 1
ATOM 716 O O . VAL A 1 96 ? 7.884 20.647 15.300 1.00 5.31 96 VAL A O 1
ATOM 720 N N . LEU A 1 97 ? 8.761 19.442 16.979 1.00 5.70 97 LEU A N 1
ATOM 721 C CA . LEU A 1 97 ? 7.495 18.849 17.403 1.00 5.64 97 LEU A CA 1
ATOM 722 C C . LEU A 1 97 ? 7.545 19.079 18.902 1.00 6.30 97 LEU A C 1
ATOM 723 O O . LEU A 1 97 ? 8.235 18.355 19.622 1.00 7.19 97 LEU A O 1
ATOM 728 N N . THR A 1 98 ? 6.827 20.092 19.370 1.00 7.00 98 THR A N 1
ATOM 729 C CA . THR A 1 98 ? 6.893 20.445 20.780 1.00 7.79 98 THR A CA 1
ATOM 730 C C . THR A 1 98 ? 5.569 20.935 21.364 1.00 6.69 98 THR A C 1
ATOM 731 O O . THR A 1 98 ? 4.653 21.288 20.633 1.00 6.50 98 THR A O 1
ATOM 735 N N . THR A 1 99 ? 5.475 20.949 22.691 1.00 6.71 99 THR A N 1
ATOM 736 C CA . THR A 1 99 ? 4.259 21.395 23.371 1.00 8.23 99 THR A CA 1
ATOM 737 C C . THR A 1 99 ? 3.966 22.894 23.242 1.00 9.43 99 THR A C 1
ATOM 738 O O . THR A 1 99 ? 2.832 23.292 22.966 1.00 10.35 99 THR A O 1
ATOM 742 N N . SER A 1 100 ? 4.977 23.733 23.434 1.00 13.12 100 SER A N 1
ATOM 743 C CA . SER A 1 100 ? 4.756 25.176 23.361 1.00 18.78 100 SER A CA 1
ATOM 744 C C . SER A 1 100 ? 4.310 25.675 21.993 1.00 22.08 100 SER A C 1
ATOM 745 O O . SER A 1 100 ? 4.837 25.258 20.965 1.00 23.47 100 SER A O 1
ATOM 748 N N . HIS A 1 101 ? 3.323 26.564 21.992 1.00 25.19 101 HIS A N 1
ATOM 749 C CA . HIS A 1 101 ? 2.831 27.157 20.755 1.00 27.55 101 HIS A CA 1
ATOM 750 C C . HIS A 1 101 ? 2.772 28.665 20.958 1.00 27.62 101 HIS A C 1
ATOM 751 O O . HIS A 1 101 ? 2.084 29.387 20.234 1.00 26.74 101 HIS A O 1
ATOM 758 N N . ASN A 1 102 ? 3.504 29.121 21.972 1.00 27.52 102 ASN A N 1
ATOM 759 C CA . ASN A 1 102 ? 3.607 30.538 22.286 1.00 27.86 102 ASN A CA 1
ATOM 760 C C . ASN A 1 102 ? 4.232 31.165 21.048 1.00 27.90 102 ASN A C 1
ATOM 761 O O . ASN A 1 102 ? 5.310 30.751 20.619 1.00 28.45 102 ASN A O 1
ATOM 766 N N . GLU A 1 103 ? 3.547 32.146 20.467 1.00 28.48 103 GLU A N 1
ATOM 767 C CA . GLU A 1 103 ? 4.021 32.806 19.253 1.00 28.92 103 GLU A CA 1
ATOM 768 C C . GLU A 1 103 ? 5.476 33.253 19.287 1.00 27.78 103 GLU A C 1
ATOM 769 O O . GLU A 1 103 ? 6.165 33.202 18.271 1.00 27.78 103 GLU A O 1
ATOM 775 N N . ASP A 1 104 ? 5.950 33.687 20.448 1.00 27.59 104 ASP A N 1
ATOM 776 C CA . ASP A 1 104 ? 7.329 34.138 20.560 1.00 26.64 104 ASP A CA 1
ATOM 777 C C . ASP A 1 104 ? 8.309 32.972 20.473 1.00 24.82 104 ASP A C 1
ATOM 778 O O . ASP A 1 104 ? 9.426 33.124 19.975 1.00 23.57 104 ASP A O 1
ATOM 783 N N . ASP A 1 105 ? 7.888 31.803 20.944 1.00 22.55 105 ASP A N 1
ATOM 784 C CA . ASP A 1 105 ? 8.736 30.620 20.875 1.00 18.45 105 ASP A CA 1
ATOM 785 C C . ASP A 1 105 ? 8.752 30.132 19.428 1.00 15.68 105 ASP A C 1
ATOM 786 O O . ASP A 1 105 ? 9.768 29.651 18.927 1.00 14.22 105 ASP A O 1
ATOM 791 N N . VAL A 1 106 ? 7.611 30.257 18.760 1.00 12.81 106 VAL A N 1
ATOM 792 C CA . VAL A 1 106 ? 7.502 29.841 17.369 1.00 12.59 106 VAL A CA 1
ATOM 793 C C . VAL A 1 106 ? 8.419 30.718 16.523 1.00 12.22 106 VAL A C 1
ATOM 794 O O . VAL A 1 106 ? 9.241 30.215 15.758 1.00 11.77 106 VAL A O 1
ATOM 798 N N . ILE A 1 107 ? 8.289 32.032 16.680 1.00 10.29 107 ILE A N 1
ATOM 799 C CA . ILE A 1 107 ? 9.108 32.976 15.926 1.00 10.81 107 ILE A CA 1
ATOM 800 C C . ILE A 1 107 ? 10.602 32.723 16.108 1.00 9.78 107 ILE A C 1
ATOM 801 O O . ILE A 1 107 ? 11.362 32.710 15.136 1.00 10.04 107 ILE A O 1
ATOM 806 N N . ALA A 1 108 ? 11.021 32.516 17.351 1.00 9.62 108 ALA A N 1
ATOM 807 C CA . ALA A 1 108 ? 12.430 32.279 17.641 1.00 9.39 108 ALA A CA 1
ATOM 808 C C . ALA A 1 108 ? 12.957 31.061 16.894 1.00 8.19 108 ALA A C 1
ATOM 809 O O . ALA A 1 108 ? 14.089 31.066 16.414 1.00 8.79 108 ALA A O 1
ATOM 811 N N . SER A 1 109 ? 12.135 30.022 16.791 1.00 7.19 109 SER A N 1
ATOM 812 C CA . SER A 1 109 ? 12.545 28.807 16.097 1.00 6.32 109 SER A CA 1
ATOM 813 C C . SER A 1 109 ? 12.709 29.029 14.604 1.00 6.60 109 SER A C 1
ATOM 814 O O . SER A 1 109 ? 13.682 28.570 14.001 1.00 6.35 109 SER A O 1
ATOM 817 N N . TYR A 1 110 ? 11.757 29.727 13.998 1.00 5.96 110 TYR A N 1
ATOM 818 C CA . TYR A 1 110 ? 11.862 29.990 12.578 1.00 5.86 110 TYR A CA 1
ATOM 819 C C . TYR A 1 110 ? 13.033 30.927 12.306 1.00 7.53 110 TYR A C 1
ATOM 820 O O . TYR A 1 110 ? 13.672 30.838 11.262 1.00 7.08 110 TYR A O 1
ATOM 829 N N . GLU A 1 111 ? 13.328 31.803 13.260 1.00 7.93 111 GLU A N 1
ATOM 830 C CA . GLU A 1 111 ? 14.430 32.750 13.110 1.00 10.46 111 GLU A CA 1
ATOM 831 C C . GLU A 1 111 ? 15.777 32.021 13.110 1.00 10.83 111 GLU A C 1
ATOM 832 O O . GLU A 1 111 ? 16.757 32.496 12.525 1.00 10.48 111 GLU A O 1
ATOM 838 N N . LEU A 1 112 ? 15.817 30.869 13.776 1.00 9.80 112 LEU A N 1
ATOM 839 C CA . LEU A 1 112 ? 17.024 30.051 13.845 1.00 9.70 112 LEU A CA 1
ATOM 840 C C . LEU A 1 112 ? 17.059 29.085 12.666 1.00 9.76 112 LEU A C 1
ATOM 841 O O . LEU A 1 112 ? 17.895 28.182 12.615 1.00 12.02 112 LEU A O 1
ATOM 846 N N . HIS A 1 113 ? 16.133 29.285 11.732 1.00 7.78 113 HIS A N 1
ATOM 847 C CA . HIS A 1 113 ? 16.021 28.471 10.524 1.00 7.36 113 HIS A CA 1
ATOM 848 C C . HIS A 1 113 ? 15.463 27.058 10.678 1.00 6.94 113 HIS A C 1
ATOM 849 O O . HIS A 1 113 ? 15.890 26.139 9.983 1.00 5.79 113 HIS A O 1
ATOM 856 N N . VAL A 1 114 ? 14.507 26.871 11.582 1.00 7.21 114 VAL A N 1
ATOM 857 C CA . VAL A 1 114 ? 13.901 25.547 11.717 1.00 6.64 114 VAL A CA 1
ATOM 858 C C . VAL A 1 114 ? 13.122 25.383 10.407 1.00 6.23 114 VAL A C 1
ATOM 859 O O . VAL A 1 114 ? 12.588 26.364 9.878 1.00 6.03 114 VAL A O 1
ATOM 863 N N . ASN A 1 115 ? 13.066 24.172 9.864 1.00 5.63 115 ASN A N 1
ATOM 864 C CA . ASN A 1 115 ? 12.340 23.973 8.616 1.00 6.56 115 ASN A CA 1
ATOM 865 C C . ASN A 1 115 ? 10.837 24.117 8.835 1.00 6.05 115 ASN A C 1
ATOM 866 O O . ASN A 1 115 ? 10.125 24.631 7.978 1.00 5.84 115 ASN A O 1
ATOM 871 N N . CYS A 1 116 ? 10.351 23.666 9.984 1.00 5.86 116 CYS A N 1
ATOM 872 C CA . CYS A 1 116 ? 8.939 23.829 10.304 1.00 6.76 116 CYS A CA 1
ATOM 873 C C . CYS A 1 116 ? 8.695 23.585 11.779 1.00 6.06 116 CYS A C 1
ATOM 874 O O . CYS A 1 116 ? 9.459 22.887 12.446 1.00 6.79 116 CYS A O 1
ATOM 877 N N . TYR A 1 117 ? 7.626 24.179 12.285 1.00 6.76 117 TYR A N 1
ATOM 878 C CA . TYR A 1 117 ? 7.280 24.079 13.696 1.00 6.93 117 TYR A CA 1
ATOM 879 C C . TYR A 1 117 ? 5.920 23.412 13.846 1.00 7.45 117 TYR A C 1
ATOM 880 O O . TYR A 1 117 ? 4.940 23.850 13.239 1.00 9.47 117 TYR A O 1
ATOM 889 N N . LEU A 1 118 ? 5.867 22.350 14.646 1.00 7.60 118 LEU A N 1
ATOM 890 C CA . LEU A 1 118 ? 4.625 21.620 14.886 1.00 6.70 118 LEU A CA 1
ATOM 891 C C . LEU A 1 118 ? 4.303 21.581 16.377 1.00 5.97 118 LEU A C 1
ATOM 892 O O . LEU A 1 118 ? 5.170 21.299 17.198 1.00 7.50 118 LEU A O 1
ATOM 897 N N . THR A 1 119 ? 3.050 21.870 16.711 1.00 7.35 119 THR A N 1
ATOM 898 C CA . THR A 1 119 ? 2.589 21.870 18.092 1.00 7.97 119 THR A CA 1
ATOM 899 C C . THR A 1 119 ? 2.076 20.477 18.441 1.00 9.07 119 THR A C 1
ATOM 900 O O . THR A 1 119 ? 1.147 19.958 17.808 1.00 8.21 119 THR A O 1
ATOM 904 N N . LYS A 1 120 ? 2.693 19.872 19.448 1.00 8.15 120 LYS A N 1
ATOM 905 C CA . LYS A 1 120 ? 2.331 18.528 19.879 1.00 8.26 120 LYS A CA 1
ATOM 906 C C . LYS A 1 120 ? 1.112 18.498 20.806 1.00 9.75 120 LYS A C 1
ATOM 907 O O . LYS A 1 120 ? 1.151 19.032 21.914 1.00 9.56 120 LYS A O 1
ATOM 913 N N . SER A 1 121 ? 0.030 17.871 20.346 1.00 8.15 121 SER A N 1
ATOM 914 C CA . SER A 1 121 ? -1.191 17.759 21.144 1.00 5.54 121 SER A CA 1
ATOM 915 C C . SER A 1 121 ? -1.018 16.738 22.263 1.00 5.68 121 SER A C 1
ATOM 916 O O . SER A 1 121 ? -0.267 15.772 22.121 1.00 6.83 121 SER A O 1
ATOM 919 N N . ARG A 1 122 ? -1.722 16.948 23.373 1.00 4.73 122 ARG A N 1
ATOM 920 C CA . ARG A 1 122 ? -1.649 16.021 24.492 1.00 5.03 122 ARG A CA 1
ATOM 921 C C . ARG A 1 122 ? -2.511 14.794 24.185 1.00 6.45 122 ARG A C 1
ATOM 922 O O . ARG A 1 122 ? -2.389 13.753 24.836 1.00 4.62 122 ARG A O 1
ATOM 930 N N . ASN A 1 123 ? -3.386 14.915 23.191 1.00 6.03 123 ASN A N 1
ATOM 931 C CA . ASN A 1 123 ? -4.221 13.782 22.813 1.00 5.60 123 ASN A CA 1
ATOM 932 C C . ASN A 1 123 ? -3.435 12.967 21.794 1.00 5.94 123 ASN A C 1
ATOM 933 O O . ASN A 1 123 ? -2.997 13.491 20.766 1.00 5.04 123 ASN A O 1
ATOM 938 N N . LEU A 1 124 ? -3.265 11.682 22.082 1.00 5.30 124 LEU A N 1
ATOM 939 C CA . LEU A 1 124 ? -2.476 10.811 21.224 1.00 5.98 124 LEU A CA 1
ATOM 940 C C . LEU A 1 124 ? -3.087 10.438 19.880 1.00 4.98 124 LEU A C 1
ATOM 941 O O . LEU A 1 124 ? -2.365 10.061 18.960 1.00 4.18 124 LEU A O 1
ATOM 946 N N . LYS A 1 125 ? -4.407 10.530 19.762 1.00 4.30 125 LYS A N 1
ATOM 947 C CA . LYS A 1 125 ? -5.051 10.234 18.487 1.00 5.70 125 LYS A CA 1
ATOM 948 C C . LYS A 1 125 ? -4.732 11.426 17.589 1.00 3.96 125 LYS A C 1
ATOM 949 O O . LYS A 1 125 ? -4.465 11.270 16.397 1.00 2.36 125 LYS A O 1
ATOM 955 N N . ASP A 1 126 ? -4.757 12.619 18.180 1.00 4.44 126 ASP A N 1
ATOM 956 C CA . ASP A 1 126 ? -4.439 13.847 17.453 1.00 5.48 126 ASP A CA 1
ATOM 957 C C . ASP A 1 126 ? -2.989 13.774 17.000 1.00 5.75 126 ASP A C 1
ATOM 958 O O . ASP A 1 126 ? -2.670 14.057 15.844 1.00 5.58 126 ASP A O 1
ATOM 963 N N . LEU A 1 127 ? -2.109 13.403 17.926 1.00 5.57 127 LEU A N 1
ATOM 964 C CA . LEU A 1 127 ? -0.688 13.317 17.613 1.00 5.70 127 LEU A CA 1
ATOM 965 C C . LEU A 1 127 ? -0.385 12.270 16.545 1.00 4.86 127 LEU A C 1
ATOM 966 O O . LEU A 1 127 ? 0.457 12.494 15.678 1.00 5.98 127 LEU A O 1
ATOM 971 N N . PHE A 1 128 ? -1.071 11.132 16.602 1.00 4.72 128 PHE A N 1
ATOM 972 C CA . PHE A 1 128 ? -0.849 10.071 15.618 1.00 5.79 128 PHE A CA 1
ATOM 973 C C . PHE A 1 128 ? -1.117 10.623 14.213 1.00 5.33 128 PHE A C 1
ATOM 974 O O . PHE A 1 128 ? -0.357 10.380 13.275 1.00 5.62 128 PHE A O 1
ATOM 982 N N . LYS A 1 129 ? -2.203 11.373 14.074 1.00 6.13 129 LYS A N 1
ATOM 983 C CA . LYS A 1 129 ? -2.556 11.953 12.783 1.00 5.61 129 LYS A CA 1
ATOM 984 C C . LYS A 1 129 ? -1.480 12.936 12.322 1.00 4.77 129 LYS A C 1
ATOM 985 O O . LYS A 1 129 ? -1.103 12.957 11.148 1.00 3.46 129 LYS A O 1
ATOM 999 N N . VAL A 1 131 ? 1.705 12.947 13.148 1.00 4.55 131 VAL A N 1
ATOM 1000 C CA . VAL A 1 131 ? 2.921 12.231 12.776 1.00 4.44 131 VAL A CA 1
ATOM 1001 C C . VAL A 1 131 ? 2.730 11.518 11.436 1.00 5.14 131 VAL A C 1
ATOM 1002 O O . VAL A 1 131 ? 3.697 11.300 10.699 1.00 5.45 131 VAL A O 1
ATOM 1006 N N . GLN A 1 132 ? 1.487 11.161 11.108 1.00 4.34 132 GLN A N 1
ATOM 1007 C CA . GLN A 1 132 ? 1.222 10.527 9.815 1.00 6.31 132 GLN A CA 1
ATOM 1008 C C . GLN A 1 132 ? 1.527 11.566 8.741 1.00 5.02 132 GLN A C 1
ATOM 1009 O O . GLN A 1 132 ? 2.032 11.239 7.659 1.00 7.00 132 GLN A O 1
ATOM 1015 N N . GLY A 1 133 ? 1.196 12.816 9.050 1.00 3.89 133 GLY A N 1
ATOM 1016 C CA . GLY A 1 133 ? 1.446 13.918 8.139 1.00 4.46 133 GLY A CA 1
ATOM 1017 C C . GLY A 1 133 ? 2.938 14.142 7.970 1.00 5.66 133 GLY A C 1
ATOM 1018 O O . GLY A 1 133 ? 3.412 14.418 6.867 1.00 5.20 133 GLY A O 1
ATOM 1019 N N . ILE A 1 134 ? 3.683 14.035 9.067 1.00 3.75 134 ILE A N 1
ATOM 1020 C CA . ILE A 1 134 ? 5.132 14.203 9.014 1.00 4.99 134 ILE A CA 1
ATOM 1021 C C . ILE A 1 134 ? 5.706 13.123 8.104 1.00 5.88 134 ILE A C 1
ATOM 1022 O O . ILE A 1 134 ? 6.584 13.387 7.278 1.00 5.63 134 ILE A O 1
ATOM 1027 N N . GLU A 1 135 ? 5.194 11.905 8.254 1.00 5.07 135 GLU A N 1
ATOM 1028 C CA . GLU A 1 135 ? 5.664 10.774 7.459 1.00 7.37 135 GLU A CA 1
ATOM 1029 C C . GLU A 1 135 ? 5.364 10.921 5.971 1.00 6.90 135 GLU A C 1
ATOM 1030 O O . GLU A 1 135 ? 6.262 10.800 5.137 1.00 8.34 135 GLU A O 1
ATOM 1036 N N . SER A 1 136 ? 4.109 11.198 5.632 1.00 8.59 136 SER A N 1
ATOM 1037 C CA . SER A 1 136 ? 3.745 11.302 4.226 1.00 9.27 136 SER A CA 1
ATOM 1038 C C . SER A 1 136 ? 4.385 12.477 3.506 1.00 8.88 136 SER A C 1
ATOM 1039 O O . SER A 1 136 ? 4.756 12.352 2.338 1.00 6.86 136 SER A O 1
ATOM 1042 N N . PHE A 1 137 ? 4.537 13.609 4.189 1.00 7.16 137 PHE A N 1
ATOM 1043 C CA . PHE A 1 137 ? 5.136 14.767 3.540 1.00 6.93 137 PHE A CA 1
ATOM 1044 C C . PHE A 1 137 ? 6.656 14.694 3.459 1.00 6.73 137 PHE A C 1
ATOM 1045 O O . PHE A 1 137 ? 7.220 14.686 2.366 1.00 4.94 137 PHE A O 1
ATOM 1053 N N . TRP A 1 138 ? 7.312 14.623 4.615 1.00 6.02 138 TRP A N 1
ATOM 1054 C CA . TRP A 1 138 ? 8.772 14.588 4.668 1.00 7.45 138 TRP A CA 1
ATOM 1055 C C . TRP A 1 138 ? 9.459 13.306 4.227 1.00 8.55 138 TRP A C 1
ATOM 1056 O O . TRP A 1 138 ? 10.531 13.357 3.620 1.00 8.39 138 TRP A O 1
ATOM 1067 N N . LEU A 1 139 ? 8.857 12.159 4.522 1.00 8.37 139 LEU A N 1
ATOM 1068 C CA . LEU A 1 139 ? 9.475 10.894 4.156 1.00 10.79 139 LEU A CA 1
ATOM 1069 C C . LEU A 1 139 ? 9.052 10.365 2.782 1.00 10.96 139 LEU A C 1
ATOM 1070 O O . LEU A 1 139 ? 9.826 9.668 2.130 1.00 11.35 139 LEU A O 1
ATOM 1075 N N . GLU A 1 140 ? 7.844 10.711 2.332 1.00 11.24 140 GLU A N 1
ATOM 1076 C CA . GLU A 1 140 ? 7.357 10.237 1.034 1.00 12.10 140 GLU A CA 1
ATOM 1077 C C . GLU A 1 140 ? 7.270 11.270 -0.089 1.00 11.86 140 GLU A C 1
ATOM 1078 O O . GLU A 1 140 ? 7.327 10.907 -1.263 1.00 12.96 140 GLU A O 1
ATOM 1084 N N . THR A 1 141 ? 7.125 12.545 0.256 1.00 9.74 141 THR A N 1
ATOM 1085 C CA . THR A 1 141 ? 6.972 13.589 -0.760 1.00 9.13 141 THR A CA 1
ATOM 1086 C C . THR A 1 141 ? 8.190 14.473 -0.970 1.00 9.44 141 THR A C 1
ATOM 1087 O O . THR A 1 141 ? 8.558 14.786 -2.104 1.00 8.43 141 THR A O 1
ATOM 1091 N N . VAL A 1 142 ? 8.809 14.885 0.128 1.00 7.95 142 VAL A N 1
ATOM 1092 C CA . VAL A 1 142 ? 9.973 15.755 0.058 1.00 7.38 142 VAL A CA 1
ATOM 1093 C C . VAL A 1 142 ? 11.227 15.029 -0.407 1.00 7.06 142 VAL A C 1
ATOM 1094 O O . VAL A 1 142 ? 11.392 13.833 -0.174 1.00 8.27 142 VAL A O 1
ATOM 1098 N N . THR A 1 143 ? 12.092 15.759 -1.100 1.00 6.20 143 THR A N 1
ATOM 1099 C CA . THR A 1 143 ? 13.366 15.214 -1.532 1.00 7.49 143 THR A CA 1
ATOM 1100 C C . THR A 1 143 ? 14.325 15.671 -0.435 1.00 8.49 143 THR A C 1
ATOM 1101 O O . THR A 1 143 ? 14.694 16.846 -0.375 1.00 6.34 143 THR A O 1
ATOM 1105 N N . LEU A 1 144 ? 14.678 14.750 0.457 1.00 7.87 144 LEU A N 1
ATOM 1106 C CA . LEU A 1 144 ? 15.584 15.045 1.561 1.00 9.54 144 LEU A CA 1
ATOM 1107 C C . LEU A 1 144 ? 17.013 15.090 1.029 1.00 9.68 144 LEU A C 1
ATOM 1108 O O . LEU A 1 144 ? 17.386 14.303 0.156 1.00 9.59 144 LEU A O 1
ATOM 1113 N N . PRO A 1 145 ? 17.835 16.009 1.554 1.00 8.65 145 PRO A N 1
ATOM 1114 C CA . PRO A 1 145 ? 19.221 16.134 1.105 1.00 9.82 145 PRO A CA 1
ATOM 1115 C C . PRO A 1 145 ? 20.099 14.979 1.553 1.00 11.53 145 PRO A C 1
ATOM 1116 O O . PRO A 1 145 ? 19.853 14.362 2.598 1.00 11.45 145 PRO A O 1
ATOM 1120 N N . ALA A 1 146 ? 21.117 14.682 0.754 1.00 11.87 146 ALA A N 1
ATOM 1121 C CA . ALA A 1 146 ? 22.060 13.632 1.106 1.00 13.78 146 ALA A CA 1
ATOM 1122 C C . ALA A 1 146 ? 22.691 14.127 2.401 1.00 14.81 146 ALA A C 1
ATOM 1123 O O . ALA A 1 146 ? 23.132 15.275 2.479 1.00 13.94 146 ALA A O 1
ATOM 1125 N N . ALA A 1 147 ? 22.721 13.271 3.416 1.00 15.93 147 ALA A N 1
ATOM 1126 C CA . ALA A 1 147 ? 23.286 13.644 4.707 1.00 17.34 147 ALA A CA 1
ATOM 1127 C C . ALA A 1 147 ? 24.777 13.953 4.601 1.00 18.42 147 ALA A C 1
ATOM 1128 O O . ALA A 1 147 ? 25.497 13.336 3.812 1.00 17.23 147 ALA A O 1
ATOM 1130 N N . PRO A 1 148 ? 25.259 14.925 5.394 1.00 18.50 148 PRO A N 1
ATOM 1131 C CA . PRO A 1 148 ? 26.676 15.300 5.375 1.00 19.40 148 PRO A CA 1
ATOM 1132 C C . PRO A 1 148 ? 27.555 14.170 5.904 1.00 19.21 148 PRO A C 1
ATOM 1133 O O . PRO A 1 148 ? 27.266 13.585 6.947 1.00 19.50 148 PRO A O 1
ATOM 1137 N N . GLY A 1 149 ? 28.623 13.869 5.171 1.00 20.48 149 GLY A N 1
ATOM 1138 C CA . GLY A 1 149 ? 29.533 12.805 5.560 1.00 19.71 149 GLY A CA 1
ATOM 1139 C C . GLY A 1 149 ? 30.460 13.191 6.692 1.00 21.48 149 GLY A C 1
ATOM 1140 O O . GLY A 1 149 ? 30.657 12.363 7.612 1.00 22.09 149 GLY A O 1
ATOM 1141 N N . PRO B 1 7 ? -8.325 36.308 9.063 1.00 40.83 7 PRO B N 1
ATOM 1142 C CA . PRO B 1 7 ? -7.089 36.642 8.320 1.00 40.11 7 PRO B CA 1
ATOM 1143 C C . PRO B 1 7 ? -6.593 35.467 7.478 1.00 39.17 7 PRO B C 1
ATOM 1144 O O . PRO B 1 7 ? -5.724 34.708 7.909 1.00 40.10 7 PRO B O 1
ATOM 1148 N N . PRO B 1 8 ? -7.144 35.302 6.264 1.00 37.58 8 PRO B N 1
ATOM 1149 C CA . PRO B 1 8 ? -6.745 34.210 5.369 1.00 35.17 8 PRO B CA 1
ATOM 1150 C C . PRO B 1 8 ? -5.238 34.174 5.120 1.00 32.24 8 PRO B C 1
ATOM 1151 O O . PRO B 1 8 ? -4.579 35.215 5.085 1.00 32.63 8 PRO B O 1
ATOM 1155 N N . LYS B 1 9 ? -4.696 32.973 4.950 1.00 28.85 9 LYS B N 1
ATOM 1156 C CA . LYS B 1 9 ? -3.270 32.814 4.700 1.00 25.83 9 LYS B CA 1
ATOM 1157 C C . LYS B 1 9 ? -2.934 33.249 3.279 1.00 22.73 9 LYS B C 1
ATOM 1158 O O . LYS B 1 9 ? -3.647 32.917 2.331 1.00 22.42 9 LYS B O 1
ATOM 1164 N N . VAL B 1 10 ? -1.848 33.997 3.136 1.00 19.23 10 VAL B N 1
ATOM 1165 C CA . VAL B 1 10 ? -1.421 34.465 1.826 1.00 15.88 10 VAL B CA 1
ATOM 1166 C C . VAL B 1 10 ? -0.350 33.528 1.288 1.00 14.36 10 VAL B C 1
ATOM 1167 O O . VAL B 1 10 ? 0.664 33.279 1.944 1.00 12.16 10 VAL B O 1
ATOM 1171 N N . ILE B 1 11 ? -0.588 33.003 0.094 1.00 11.87 11 ILE B N 1
ATOM 1172 C CA . ILE B 1 11 ? 0.351 32.093 -0.539 1.00 11.41 11 ILE B CA 1
ATOM 1173 C C . ILE B 1 11 ? 0.879 32.730 -1.820 1.00 9.22 11 ILE B C 1
ATOM 1174 O O . ILE B 1 11 ? 0.104 33.170 -2.670 1.00 9.12 11 ILE B O 1
ATOM 1179 N N . LEU B 1 12 ? 2.197 32.796 -1.938 1.00 6.83 12 LEU B N 1
ATOM 1180 C CA . LEU B 1 12 ? 2.825 33.349 -3.129 1.00 6.93 12 LEU B CA 1
ATOM 1181 C C . LEU B 1 12 ? 3.417 32.205 -3.938 1.00 6.23 12 LEU B C 1
ATOM 1182 O O . LEU B 1 12 ? 4.230 31.431 -3.426 1.00 5.60 12 LEU B O 1
ATOM 1187 N N . LEU B 1 13 ? 2.995 32.090 -5.192 1.00 5.57 13 LEU B N 1
ATOM 1188 C CA . LEU B 1 13 ? 3.529 31.061 -6.072 1.00 5.25 13 LEU B CA 1
ATOM 1189 C C . LEU B 1 13 ? 4.341 31.751 -7.161 1.00 5.77 13 LEU B C 1
ATOM 1190 O O . LEU B 1 13 ? 3.836 32.637 -7.850 1.00 6.22 13 LEU B O 1
ATOM 1195 N N . VAL B 1 14 ? 5.606 31.364 -7.292 1.00 5.94 14 VAL B N 1
ATOM 1196 C CA . VAL B 1 14 ? 6.477 31.927 -8.318 1.00 5.51 14 VAL B CA 1
ATOM 1197 C C . VAL B 1 14 ? 6.705 30.786 -9.301 1.00 5.98 14 VAL B C 1
ATOM 1198 O O . VAL B 1 14 ? 7.520 29.882 -9.068 1.00 5.89 14 VAL B O 1
ATOM 1202 N N . GLU B 1 15 ? 5.963 30.845 -10.400 1.00 5.88 15 GLU B N 1
ATOM 1203 C CA . GLU B 1 15 ? 5.980 29.804 -11.414 1.00 7.34 15 GLU B CA 1
ATOM 1204 C C . GLU B 1 15 ? 5.623 30.376 -12.785 1.00 6.85 15 GLU B C 1
ATOM 1205 O O . GLU B 1 15 ? 4.624 31.081 -12.926 1.00 6.81 15 GLU B O 1
ATOM 1211 N N . ASP B 1 16 ? 6.420 30.058 -13.798 1.00 7.96 16 ASP B N 1
ATOM 1212 C CA . ASP B 1 16 ? 6.147 30.573 -15.137 1.00 9.34 16 ASP B CA 1
ATOM 1213 C C . ASP B 1 16 ? 5.346 29.608 -16.013 1.00 9.47 16 ASP B C 1
ATOM 1214 O O . ASP B 1 16 ? 4.810 30.004 -17.049 1.00 8.01 16 ASP B O 1
ATOM 1219 N N . SER B 1 17 ? 5.253 28.349 -15.595 1.00 10.03 17 SER B N 1
ATOM 1220 C CA . SER B 1 17 ? 4.490 27.360 -16.354 1.00 10.73 17 SER B CA 1
ATOM 1221 C C . SER B 1 17 ? 2.998 27.530 -16.078 1.00 12.05 17 SER B C 1
ATOM 1222 O O . SER B 1 17 ? 2.552 27.388 -14.937 1.00 11.74 17 SER B O 1
ATOM 1225 N N . LYS B 1 18 ? 2.234 27.838 -17.124 1.00 12.15 18 LYS B N 1
ATOM 1226 C CA . LYS B 1 18 ? 0.788 28.029 -17.004 1.00 14.02 18 LYS B CA 1
ATOM 1227 C C . LYS B 1 18 ? 0.113 26.753 -16.514 1.00 12.65 18 LYS B C 1
ATOM 1228 O O . LYS B 1 18 ? -0.720 26.784 -15.608 1.00 11.52 18 LYS B O 1
ATOM 1234 N N . ALA B 1 19 ? 0.467 25.635 -17.135 1.00 11.82 19 ALA B N 1
ATOM 1235 C CA . ALA B 1 19 ? -0.104 24.345 -16.770 1.00 12.02 19 ALA B CA 1
ATOM 1236 C C . ALA B 1 19 ? 0.113 24.039 -15.295 1.00 10.31 19 ALA B C 1
ATOM 1237 O O . ALA B 1 19 ? -0.806 23.588 -14.604 1.00 9.07 19 ALA B O 1
ATOM 1239 N N . ASP B 1 20 ? 1.327 24.282 -14.811 1.00 10.73 20 ASP B N 1
ATOM 1240 C CA . ASP B 1 20 ? 1.645 24.004 -13.414 1.00 10.22 20 ASP B CA 1
ATOM 1241 C C . ASP B 1 20 ? 0.972 24.971 -12.445 1.00 9.59 20 ASP B C 1
ATOM 1242 O O . ASP B 1 20 ? 0.517 24.564 -11.374 1.00 7.96 20 ASP B O 1
ATOM 1247 N N . SER B 1 21 ? 0.911 26.250 -12.802 1.00 9.34 21 SER B N 1
ATOM 1248 C CA . SER B 1 21 ? 0.275 27.218 -11.915 1.00 8.61 21 SER B CA 1
ATOM 1249 C C . SER B 1 21 ? -1.237 26.983 -11.871 1.00 8.09 21 SER B C 1
ATOM 1250 O O . SER B 1 21 ? -1.857 27.087 -10.818 1.00 3.91 21 SER B O 1
ATOM 1253 N N . ARG B 1 22 ? -1.833 26.660 -13.012 1.00 7.19 22 ARG B N 1
ATOM 1254 C CA . ARG B 1 22 ? -3.271 26.404 -13.039 1.00 8.68 22 ARG B CA 1
ATOM 1255 C C . ARG B 1 22 ? -3.597 25.181 -12.187 1.00 7.87 22 ARG B C 1
ATOM 1256 O O . ARG B 1 22 ? -4.673 25.095 -11.593 1.00 8.43 22 ARG B O 1
ATOM 1264 N N . LEU B 1 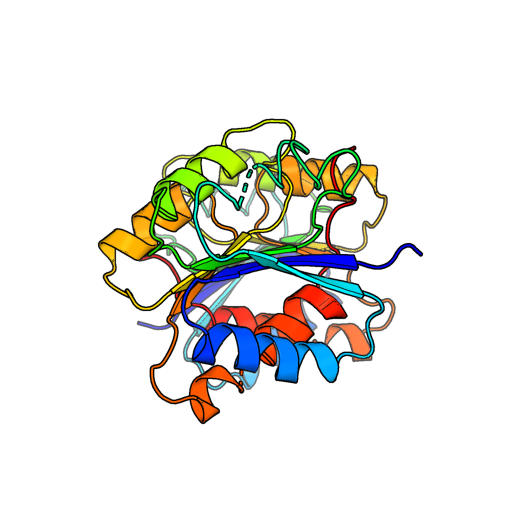23 ? -2.662 24.237 -12.126 1.00 7.49 23 LEU B N 1
ATOM 1265 C CA . LEU B 1 23 ? -2.861 23.036 -11.322 1.00 7.77 23 LEU B CA 1
ATOM 1266 C C . LEU B 1 23 ? -2.865 23.426 -9.844 1.00 8.10 23 LEU B C 1
ATOM 1267 O O . LEU B 1 23 ? -3.725 22.992 -9.080 1.00 7.94 23 LEU B O 1
ATOM 1272 N N . VAL B 1 24 ? -1.900 24.249 -9.446 1.00 7.18 24 VAL B N 1
ATOM 1273 C CA . VAL B 1 24 ? -1.821 24.684 -8.058 1.00 8.03 24 VAL B CA 1
ATOM 1274 C C . VAL B 1 24 ? -3.096 25.435 -7.692 1.00 8.18 24 VAL B C 1
ATOM 1275 O O . VAL B 1 24 ? -3.654 25.231 -6.620 1.00 6.83 24 VAL B O 1
ATOM 1279 N N . GLN B 1 25 ? -3.562 26.297 -8.590 1.00 9.61 25 GLN B N 1
ATOM 1280 C CA . GLN B 1 25 ? -4.782 27.053 -8.328 1.00 11.14 25 GLN B CA 1
ATOM 1281 C C . GLN B 1 25 ? -5.952 26.106 -8.082 1.00 10.51 25 GLN B C 1
ATOM 1282 O O . GLN B 1 25 ? -6.741 26.308 -7.158 1.00 9.51 25 GLN B O 1
ATOM 1288 N N . GLU B 1 26 ? -6.056 25.075 -8.918 1.00 10.24 26 GLU B N 1
ATOM 1289 C CA . GLU B 1 26 ? -7.132 24.094 -8.813 1.00 11.34 26 GLU B CA 1
ATOM 1290 C C . GLU B 1 26 ? -7.106 23.369 -7.472 1.00 9.61 26 GLU B C 1
ATOM 1291 O O . GLU B 1 26 ? -8.140 23.206 -6.834 1.00 9.22 26 GLU B O 1
ATOM 1297 N N . VAL B 1 27 ? -5.928 22.926 -7.047 1.00 9.70 27 VAL B N 1
ATOM 1298 C CA . VAL B 1 27 ? -5.813 22.235 -5.767 1.00 10.44 27 VAL B CA 1
ATOM 1299 C C . VAL B 1 27 ? -6.268 23.164 -4.640 1.00 11.73 27 VAL B C 1
ATOM 1300 O O . VAL B 1 27 ? -7.091 22.789 -3.803 1.00 11.18 27 VAL B O 1
ATOM 1304 N N . LEU B 1 28 ? -5.729 24.378 -4.629 1.00 13.18 28 LEU B N 1
ATOM 1305 C CA . LEU B 1 28 ? -6.069 25.359 -3.603 1.00 17.27 28 LEU B CA 1
ATOM 1306 C C . LEU B 1 28 ? -7.510 25.848 -3.707 1.00 18.95 28 LEU B C 1
ATOM 1307 O O . LEU B 1 28 ? -8.069 26.361 -2.735 1.00 19.41 28 LEU B O 1
ATOM 1312 N N . LYS B 1 29 ? -8.110 25.677 -4.881 1.00 20.89 29 LYS B N 1
ATOM 1313 C CA . LYS B 1 29 ? -9.487 26.105 -5.114 1.00 23.47 29 LYS B CA 1
ATOM 1314 C C . LYS B 1 29 ? -10.470 25.432 -4.160 1.00 24.61 29 LYS B C 1
ATOM 1315 O O . LYS B 1 29 ? -11.387 26.075 -3.649 1.00 24.57 29 LYS B O 1
ATOM 1321 N N . THR B 1 30 ? -10.278 24.139 -3.917 1.00 25.69 30 THR B N 1
ATOM 1322 C CA . THR B 1 30 ? -11.170 23.398 -3.030 1.00 28.14 30 THR B CA 1
ATOM 1323 C C . THR B 1 30 ? -10.652 23.327 -1.596 1.00 29.09 30 THR B C 1
ATOM 1324 O O . THR B 1 30 ? -11.212 22.616 -0.761 1.00 28.88 30 THR B O 1
ATOM 1328 N N . SER B 1 31 ? -9.585 24.063 -1.312 1.00 29.27 31 SER B N 1
ATOM 1329 C CA . SER B 1 31 ? -9.015 24.074 0.029 1.00 31.19 31 SER B CA 1
ATOM 1330 C C . SER B 1 31 ? -10.051 24.592 1.026 1.00 32.38 31 SER B C 1
ATOM 1331 O O . SER B 1 31 ? -10.796 25.523 0.722 1.00 32.78 31 SER B O 1
ATOM 1334 N N . THR B 1 32 ? -10.100 23.987 2.210 1.00 32.70 32 THR B N 1
ATOM 1335 C CA . THR B 1 32 ? -11.053 24.406 3.234 1.00 34.08 32 THR B CA 1
ATOM 1336 C C . THR B 1 32 ? -10.511 25.576 4.050 1.00 35.15 32 THR B C 1
ATOM 1337 O O . THR B 1 32 ? -11.256 26.246 4.765 1.00 35.90 32 THR B O 1
ATOM 1341 N N . ILE B 1 33 ? -9.209 25.816 3.941 1.00 36.42 33 ILE B N 1
ATOM 1342 C CA . ILE B 1 33 ? -8.576 26.913 4.662 1.00 37.34 33 ILE B CA 1
ATOM 1343 C C . ILE B 1 33 ? -8.644 28.194 3.831 1.00 37.05 33 ILE B C 1
ATOM 1344 O O . ILE B 1 33 ? -8.184 28.231 2.691 1.00 37.36 33 ILE B O 1
ATOM 1349 N N . ASP B 1 34 ? -9.235 29.239 4.405 1.00 36.32 34 ASP B N 1
ATOM 1350 C CA . ASP B 1 34 ? -9.363 30.520 3.717 1.00 35.53 34 ASP B CA 1
ATOM 1351 C C . ASP B 1 34 ? -7.981 31.076 3.409 1.00 33.63 34 ASP B C 1
ATOM 1352 O O . ASP B 1 34 ? -7.175 31.295 4.315 1.00 33.32 34 ASP B O 1
ATOM 1357 N N . HIS B 1 35 ? -7.714 31.312 2.129 1.00 30.88 35 HIS B N 1
ATOM 1358 C CA . HIS B 1 35 ? -6.410 31.814 1.710 1.00 28.71 35 HIS B CA 1
ATOM 1359 C C . HIS B 1 35 ? -6.490 32.693 0.467 1.00 26.03 35 HIS B C 1
ATOM 1360 O O . HIS B 1 35 ? -7.525 32.772 -0.193 1.00 26.59 35 HIS B O 1
ATOM 1367 N N . GLU B 1 36 ? -5.373 33.342 0.157 1.00 22.66 36 GLU B N 1
ATOM 1368 C CA . GLU B 1 36 ? -5.258 34.199 -1.018 1.00 19.95 36 GLU B CA 1
ATOM 1369 C C . GLU B 1 36 ? -4.026 33.741 -1.796 1.00 17.26 36 GLU B C 1
ATOM 1370 O O . GLU B 1 36 ? -2.910 33.800 -1.282 1.00 17.55 36 GLU B O 1
ATOM 1376 N N . LEU B 1 37 ? -4.225 33.268 -3.022 1.00 14.05 37 LEU B N 1
ATOM 1377 C CA . LEU B 1 37 ? -3.107 32.821 -3.844 1.00 10.80 37 LEU B CA 1
ATOM 1378 C C . LEU B 1 37 ? -2.686 33.913 -4.822 1.00 11.61 37 LEU B C 1
ATOM 1379 O O . LEU B 1 37 ? -3.493 34.389 -5.621 1.00 10.96 37 LEU B O 1
ATOM 1384 N N . ILE B 1 38 ? -1.425 34.319 -4.734 1.00 8.84 38 ILE B N 1
ATOM 1385 C CA . ILE B 1 38 ? -0.872 35.339 -5.622 1.00 10.96 38 ILE B CA 1
ATOM 1386 C C . ILE B 1 38 ? 0.168 34.653 -6.500 1.00 8.89 38 ILE B C 1
ATOM 1387 O O . ILE B 1 38 ? 1.085 34.013 -5.993 1.00 5.44 38 ILE B O 1
ATOM 1392 N N . ILE B 1 39 ? 0.030 34.791 -7.813 1.00 8.22 39 ILE B N 1
ATOM 1393 C CA . ILE B 1 39 ? 0.957 34.143 -8.723 1.00 9.11 39 ILE B CA 1
ATOM 1394 C C . ILE B 1 39 ? 1.818 35.119 -9.521 1.00 9.51 39 ILE B C 1
ATOM 1395 O O . ILE B 1 39 ? 1.306 36.040 -10.159 1.00 8.73 39 ILE B O 1
ATOM 1400 N N . LEU B 1 40 ? 3.131 34.918 -9.466 1.00 7.70 40 LEU B N 1
ATOM 1401 C CA . LEU B 1 40 ? 4.066 35.752 -10.211 1.00 7.82 40 LEU B CA 1
ATOM 1402 C C . LEU B 1 40 ? 4.816 34.823 -11.168 1.00 9.12 40 LEU B C 1
ATOM 1403 O O . LEU B 1 40 ? 5.147 33.691 -10.803 1.00 9.15 40 LEU B O 1
ATOM 1408 N N . ARG B 1 41 ? 5.081 35.297 -12.385 1.00 8.98 41 ARG B N 1
ATOM 1409 C CA . ARG B 1 41 ? 5.725 34.476 -13.416 1.00 10.25 41 ARG B CA 1
ATOM 1410 C C . ARG B 1 41 ? 7.242 34.571 -13.588 1.00 9.77 41 ARG B C 1
ATOM 1411 O O . ARG B 1 41 ? 7.813 33.825 -14.384 1.00 10.58 41 ARG B O 1
ATOM 1419 N N . ASP B 1 42 ? 7.904 35.485 -12.887 1.00 9.25 42 ASP B N 1
ATOM 1420 C CA . ASP B 1 42 ? 9.356 35.571 -13.016 1.00 8.96 42 ASP B CA 1
ATOM 1421 C C . ASP B 1 42 ? 10.018 36.012 -11.717 1.00 7.70 42 ASP B C 1
ATOM 1422 O O . ASP B 1 42 ? 9.358 36.538 -10.827 1.00 6.76 42 ASP B O 1
ATOM 1427 N N . GLY B 1 43 ? 11.326 35.789 -11.626 1.00 7.83 43 GLY B N 1
ATOM 1428 C CA . GLY B 1 43 ? 12.074 36.130 -10.430 1.00 7.76 43 GLY B CA 1
ATOM 1429 C C . GLY B 1 43 ? 12.200 37.602 -10.096 1.00 7.52 43 GLY B C 1
ATOM 1430 O O . GLY B 1 43 ? 12.364 37.954 -8.928 1.00 6.49 43 GLY B O 1
ATOM 1431 N N . LEU B 1 44 ? 12.149 38.469 -11.104 1.00 7.66 44 LEU B N 1
ATOM 1432 C CA . LEU B 1 44 ? 12.255 39.905 -10.852 1.00 6.92 44 LEU B CA 1
ATOM 1433 C C . LEU B 1 44 ? 10.961 40.416 -10.228 1.00 6.35 44 LEU B C 1
ATOM 1434 O O . LEU B 1 44 ? 10.980 41.245 -9.322 1.00 6.04 44 LEU B O 1
ATOM 1439 N N . ALA B 1 45 ? 9.832 39.920 -10.717 1.00 7.23 45 ALA B N 1
ATOM 1440 C CA . ALA B 1 45 ? 8.550 40.322 -10.157 1.00 7.02 45 ALA B CA 1
ATOM 1441 C C . ALA B 1 45 ? 8.483 39.801 -8.720 1.00 6.52 45 ALA B C 1
ATOM 1442 O O . ALA B 1 45 ? 8.015 40.492 -7.821 1.00 5.79 45 ALA B O 1
ATOM 1444 N N . ALA B 1 46 ? 8.965 38.580 -8.508 1.00 7.81 46 ALA B N 1
ATOM 1445 C CA . ALA B 1 46 ? 8.946 37.980 -7.175 1.00 7.56 46 ALA B CA 1
ATOM 1446 C C . ALA B 1 46 ? 9.713 38.813 -6.150 1.00 8.83 46 ALA B C 1
ATOM 1447 O O . ALA B 1 46 ? 9.214 39.080 -5.056 1.00 7.62 46 ALA B O 1
ATOM 1457 N N . ALA B 1 48 ? 10.583 42.020 -6.363 1.00 9.55 48 ALA B N 1
ATOM 1458 C CA . ALA B 1 48 ? 9.973 43.341 -6.242 1.00 9.11 48 ALA B CA 1
ATOM 1459 C C . ALA B 1 48 ? 8.770 43.276 -5.306 1.00 9.94 48 ALA B C 1
ATOM 1460 O O . ALA B 1 48 ? 8.569 44.160 -4.467 1.00 10.66 48 ALA B O 1
ATOM 1462 N N . PHE B 1 49 ? 7.977 42.219 -5.460 1.00 8.23 49 PHE B N 1
ATOM 1463 C CA . PHE B 1 49 ? 6.789 41.995 -4.641 1.00 8.49 49 PHE B CA 1
ATOM 1464 C C . PHE B 1 49 ? 7.155 41.766 -3.175 1.00 8.69 49 PHE B C 1
ATOM 1465 O O . PHE B 1 49 ? 6.585 42.386 -2.272 1.00 7.22 49 PHE B O 1
ATOM 1473 N N . LEU B 1 50 ? 8.106 40.862 -2.948 1.00 7.63 50 LEU B N 1
ATOM 1474 C CA . LEU B 1 50 ? 8.539 40.517 -1.595 1.00 7.59 50 LEU B CA 1
ATOM 1475 C C . LEU B 1 50 ? 9.228 41.676 -0.882 1.00 9.03 50 LEU B C 1
ATOM 1476 O O . LEU B 1 50 ? 9.061 41.861 0.324 1.00 9.09 50 LEU B O 1
ATOM 1481 N N . GLN B 1 51 ? 9.997 42.451 -1.633 1.00 8.77 51 GLN B N 1
ATOM 1482 C CA . GLN B 1 51 ? 10.706 43.598 -1.084 1.00 11.31 51 GLN B CA 1
ATOM 1483 C C . GLN B 1 51 ? 9.788 44.816 -0.998 1.00 12.27 51 GLN B C 1
ATOM 1484 O O . GLN B 1 51 ? 10.174 45.856 -0.465 1.00 11.68 51 GLN B O 1
ATOM 1490 N N . GLN B 1 52 ? 8.572 44.665 -1.521 1.00 11.41 52 GLN B N 1
ATOM 1491 C CA . GLN B 1 52 ? 7.568 45.725 -1.517 1.00 13.44 52 GLN B CA 1
ATOM 1492 C C . GLN B 1 52 ? 8.162 47.012 -2.080 1.00 14.88 52 GLN B C 1
ATOM 1493 O O . GLN B 1 52 ? 8.092 48.079 -1.465 1.00 14.91 52 GLN B O 1
ATOM 1499 N N . GLN B 1 53 ? 8.743 46.883 -3.270 1.00 14.04 53 GLN B N 1
ATOM 1500 C CA . GLN B 1 53 ? 9.385 47.984 -3.972 1.00 15.44 53 GLN B CA 1
ATOM 1501 C C . GLN B 1 53 ? 8.415 48.716 -4.891 1.00 15.05 53 GLN B C 1
ATOM 1502 O O . GLN B 1 53 ? 7.578 48.096 -5.546 1.00 13.66 53 GLN B O 1
ATOM 1508 N N . GLY B 1 54 ? 8.544 50.038 -4.933 1.00 14.73 54 GLY B N 1
ATOM 1509 C CA . GLY B 1 54 ? 7.697 50.856 -5.785 1.00 14.69 54 GLY B CA 1
ATOM 1510 C C . GLY B 1 54 ? 6.205 50.577 -5.752 1.00 13.86 54 GLY B C 1
ATOM 1511 O O . GLY B 1 54 ? 5.556 50.714 -4.714 1.00 12.07 54 GLY B O 1
ATOM 1512 N N . GLU B 1 55 ? 5.657 50.195 -6.901 1.00 13.15 55 GLU B N 1
ATOM 1513 C CA . GLU B 1 55 ? 4.230 49.914 -7.018 1.00 13.74 55 GLU B CA 1
ATOM 1514 C C . GLU B 1 55 ? 3.785 48.749 -6.136 1.00 12.74 55 GLU B C 1
ATOM 1515 O O . GLU B 1 55 ? 2.587 48.539 -5.938 1.00 12.43 55 GLU B O 1
ATOM 1521 N N . TYR B 1 56 ? 4.750 47.997 -5.612 1.00 11.94 56 TYR B N 1
ATOM 1522 C CA . TYR B 1 56 ? 4.454 46.857 -4.747 1.00 12.45 56 TYR B CA 1
ATOM 1523 C C . TYR B 1 56 ? 4.521 47.206 -3.260 1.00 14.12 56 TYR B C 1
ATOM 1524 O O . TYR B 1 56 ? 4.432 46.322 -2.410 1.00 14.07 56 TYR B O 1
ATOM 1533 N N . GLU B 1 57 ? 4.665 48.490 -2.945 1.00 15.50 57 GLU B N 1
ATOM 1534 C CA . GLU B 1 57 ? 4.748 48.920 -1.548 1.00 18.69 57 GLU B CA 1
ATOM 1535 C C . GLU B 1 57 ? 3.593 48.439 -0.673 1.00 20.06 57 GLU B C 1
ATOM 1536 O O . GLU B 1 57 ? 3.761 48.257 0.533 1.00 20.08 57 GLU B O 1
ATOM 1542 N N . ASN B 1 58 ? 2.423 48.233 -1.272 1.00 21.64 58 ASN B N 1
ATOM 1543 C CA . ASN B 1 58 ? 1.256 47.787 -0.512 1.00 23.34 58 ASN B CA 1
ATOM 1544 C C . ASN B 1 58 ? 1.013 46.281 -0.609 1.00 22.33 58 ASN B C 1
ATOM 1545 O O . ASN B 1 58 ? -0.032 45.781 -0.183 1.00 21.60 58 ASN B O 1
ATOM 1550 N N . SER B 1 59 ? 1.983 45.561 -1.158 1.00 19.61 59 SER B N 1
ATOM 1551 C CA . SER B 1 59 ? 1.858 44.117 -1.313 1.00 18.46 59 SER B CA 1
ATOM 1552 C C . SER B 1 59 ? 1.779 43.394 0.023 1.00 16.67 59 SER B C 1
ATOM 1553 O O . SER B 1 59 ? 2.480 43.737 0.971 1.00 15.07 59 SER B O 1
ATOM 1556 N N . PRO B 1 60 ? 0.914 42.375 0.108 1.00 16.73 60 PRO B N 1
ATOM 1557 C CA . PRO B 1 60 ? 0.751 41.600 1.337 1.00 16.75 60 PRO B CA 1
ATOM 1558 C C . PRO B 1 60 ? 1.938 40.674 1.563 1.00 15.53 60 PRO B C 1
ATOM 1559 O O . PRO B 1 60 ? 2.554 40.187 0.614 1.00 14.90 60 PRO B O 1
ATOM 1563 N N . ARG B 1 61 ? 2.259 40.447 2.829 1.00 14.81 61 ARG B N 1
ATOM 1564 C CA . ARG B 1 61 ? 3.358 39.571 3.202 1.00 14.58 61 ARG B CA 1
ATOM 1565 C C . ARG B 1 61 ? 2.848 38.136 3.087 1.00 13.21 61 ARG B C 1
ATOM 1566 O O . ARG B 1 61 ? 1.810 37.790 3.652 1.00 12.17 61 ARG B O 1
ATOM 1574 N N . PRO B 1 62 ? 3.550 37.284 2.331 1.00 12.22 62 PRO B N 1
ATOM 1575 C CA . PRO B 1 62 ? 3.069 35.902 2.216 1.00 11.74 62 PRO B CA 1
ATOM 1576 C C . PRO B 1 62 ? 3.323 35.108 3.497 1.00 10.97 62 PRO B C 1
ATOM 1577 O O . PRO B 1 62 ? 4.305 35.359 4.198 1.00 10.34 62 PRO B O 1
ATOM 1581 N N . ASN B 1 63 ? 2.432 34.170 3.810 1.00 9.40 63 ASN B N 1
ATOM 1582 C CA . ASN B 1 63 ? 2.619 33.312 4.976 1.00 9.61 63 ASN B CA 1
ATOM 1583 C C . ASN B 1 63 ? 3.389 32.082 4.493 1.00 9.25 63 ASN B C 1
ATOM 1584 O O . ASN B 1 63 ? 3.993 31.359 5.283 1.00 8.48 63 ASN B O 1
ATOM 1589 N N . LEU B 1 64 ? 3.365 31.863 3.181 1.00 7.64 64 LEU B N 1
ATOM 1590 C CA . LEU B 1 64 ? 4.025 30.715 2.572 1.00 7.26 64 LEU B CA 1
ATOM 1591 C C . LEU B 1 64 ? 4.409 31.032 1.129 1.00 8.07 64 LEU B C 1
ATOM 1592 O O . LEU B 1 64 ? 3.656 31.686 0.413 1.00 7.59 64 LEU B O 1
ATOM 1597 N N . ILE B 1 65 ? 5.570 30.544 0.704 1.00 6.53 65 ILE B N 1
ATOM 1598 C CA . ILE B 1 65 ? 6.053 30.778 -0.653 1.00 6.76 65 ILE B CA 1
ATOM 1599 C C . ILE B 1 65 ? 6.354 29.464 -1.369 1.00 6.34 65 ILE B C 1
ATOM 1600 O O . ILE B 1 65 ? 7.067 28.613 -0.838 1.00 6.26 65 ILE B O 1
ATOM 1605 N N . LEU B 1 66 ? 5.792 29.301 -2.564 1.00 7.40 66 LEU B N 1
ATOM 1606 C CA . LEU B 1 66 ? 6.048 28.129 -3.395 1.00 6.05 66 LEU B CA 1
ATOM 1607 C C . LEU B 1 66 ? 6.925 28.693 -4.504 1.00 7.23 66 LEU B C 1
ATOM 1608 O O . LEU B 1 66 ? 6.531 29.628 -5.200 1.00 6.64 66 LEU B O 1
ATOM 1613 N N . LEU B 1 67 ? 8.117 28.130 -4.657 1.00 4.60 67 LEU B N 1
ATOM 1614 C CA . LEU B 1 67 ? 9.078 28.640 -5.627 1.00 7.20 67 LEU B CA 1
ATOM 1615 C C . LEU B 1 67 ? 9.745 27.618 -6.536 1.00 7.46 67 LEU B C 1
ATOM 1616 O O . LEU B 1 67 ? 10.257 26.596 -6.069 1.00 7.82 67 LEU B O 1
ATOM 1621 N N . ASP B 1 68 ? 9.748 27.896 -7.837 1.00 8.05 68 ASP B N 1
ATOM 1622 C CA . ASP B 1 68 ? 10.433 27.018 -8.773 1.00 7.89 68 ASP B CA 1
ATOM 1623 C C . ASP B 1 68 ? 11.812 27.647 -8.950 1.00 7.43 68 ASP B C 1
ATOM 1624 O O . ASP B 1 68 ? 11.925 28.854 -9.179 1.00 7.06 68 ASP B O 1
ATOM 1629 N N . LEU B 1 69 ? 12.860 26.841 -8.825 1.00 7.39 69 LEU B N 1
ATOM 1630 C CA . LEU B 1 69 ? 14.221 27.344 -8.977 1.00 8.21 69 LEU B CA 1
ATOM 1631 C C . LEU B 1 69 ? 14.477 27.800 -10.412 1.00 8.28 69 LEU B C 1
ATOM 1632 O O . LEU B 1 69 ? 15.330 28.650 -10.662 1.00 7.51 69 LEU B O 1
ATOM 1637 N N . ASN B 1 70 ? 13.732 27.229 -11.351 1.00 8.10 70 ASN B N 1
ATOM 1638 C CA . ASN B 1 70 ? 13.903 27.565 -12.757 1.00 7.95 70 ASN B CA 1
ATOM 1639 C C . ASN B 1 70 ? 12.883 28.607 -13.184 1.00 7.69 70 ASN B C 1
ATOM 1640 O O . ASN B 1 70 ? 11.715 28.297 -13.396 1.00 8.93 70 ASN B O 1
ATOM 1645 N N . LEU B 1 71 ? 13.345 29.846 -13.311 1.00 8.66 71 LEU B N 1
ATOM 1646 C CA . LEU B 1 71 ? 12.479 30.964 -13.664 1.00 9.33 71 LEU B CA 1
ATOM 1647 C C . LEU B 1 71 ? 13.071 31.916 -14.691 1.00 10.22 71 LEU B C 1
ATOM 1648 O O . LEU B 1 71 ? 14.284 31.977 -14.878 1.00 10.80 71 LEU B O 1
ATOM 1653 N N . PRO B 1 72 ? 12.203 32.671 -15.377 1.00 9.69 72 PRO B N 1
ATOM 1654 C CA . PRO B 1 72 ? 12.648 33.640 -16.379 1.00 10.91 72 PRO B CA 1
ATOM 1655 C C . PRO B 1 72 ? 13.130 34.884 -15.630 1.00 10.11 72 PRO B C 1
ATOM 1656 O O . PRO B 1 72 ? 12.849 35.041 -14.438 1.00 8.44 72 PRO B O 1
ATOM 1660 N N . LYS B 1 73 ? 13.862 35.745 -16.332 1.00 10.69 73 LYS B N 1
ATOM 1661 C CA . LYS B 1 73 ? 14.358 37.016 -15.797 1.00 11.95 73 LYS B CA 1
ATOM 1662 C C . LYS B 1 73 ? 15.354 36.979 -14.642 1.00 11.76 73 LYS B C 1
ATOM 1663 O O . LYS B 1 73 ? 16.285 37.785 -14.605 1.00 11.86 73 LYS B O 1
ATOM 1669 N N . LYS B 1 74 ? 15.147 36.076 -13.687 1.00 10.86 74 LYS B N 1
ATOM 1670 C CA . LYS B 1 74 ? 16.048 35.950 -12.545 1.00 9.03 74 LYS B CA 1
ATOM 1671 C C . LYS B 1 74 ? 15.955 34.539 -11.982 1.00 8.32 74 LYS B C 1
ATOM 1672 O O . LYS B 1 74 ? 14.875 34.074 -11.624 1.00 6.94 74 LYS B O 1
ATOM 1678 N N . ASP B 1 75 ? 17.102 33.870 -11.922 1.00 8.00 75 ASP B N 1
ATOM 1679 C CA . ASP B 1 75 ? 17.209 32.504 -11.421 1.00 9.67 75 ASP B CA 1
ATOM 1680 C C . ASP B 1 75 ? 16.509 32.350 -10.070 1.00 8.08 75 ASP B C 1
ATOM 1681 O O . ASP B 1 75 ? 16.741 33.131 -9.153 1.00 8.83 75 ASP B O 1
ATOM 1686 N N . GLY B 1 76 ? 15.649 31.342 -9.957 1.00 8.23 76 GLY B N 1
ATOM 1687 C CA . GLY B 1 76 ? 14.952 31.105 -8.705 1.00 7.74 76 GLY B CA 1
ATOM 1688 C C . GLY B 1 76 ? 15.938 30.762 -7.602 1.00 7.66 76 GLY B C 1
ATOM 1689 O O . GLY B 1 76 ? 15.625 30.866 -6.414 1.00 6.12 76 GLY B O 1
ATOM 1690 N N . ARG B 1 77 ? 17.137 30.337 -7.991 1.00 7.25 77 ARG B N 1
ATOM 1691 C CA . ARG B 1 77 ? 18.161 30.003 -7.010 1.00 8.19 77 ARG B CA 1
ATOM 1692 C C . ARG B 1 77 ? 18.625 31.295 -6.343 1.00 7.88 77 ARG B C 1
ATOM 1693 O O . ARG B 1 77 ? 18.985 31.302 -5.169 1.00 8.04 77 ARG B O 1
ATOM 1701 N N . GLU B 1 78 ? 18.600 32.392 -7.096 1.00 9.16 78 GLU B N 1
ATOM 1702 C CA . GLU B 1 78 ? 18.989 33.694 -6.556 1.00 9.18 78 GLU B CA 1
ATOM 1703 C C . GLU B 1 78 ? 17.855 34.218 -5.682 1.00 8.79 78 GLU B C 1
ATOM 1704 O O . GLU B 1 78 ? 18.091 34.822 -4.627 1.00 6.55 78 GLU B O 1
ATOM 1710 N N . VAL B 1 79 ? 16.622 33.980 -6.123 1.00 6.81 79 VAL B N 1
ATOM 1711 C CA . VAL B 1 79 ? 15.455 34.407 -5.363 1.00 5.89 79 VAL B CA 1
ATOM 1712 C C . VAL B 1 79 ? 15.500 33.747 -3.987 1.00 6.66 79 VAL B C 1
ATOM 1713 O O . VAL B 1 79 ? 15.314 34.406 -2.962 1.00 3.96 79 VAL B O 1
ATOM 1717 N N . LEU B 1 80 ? 15.749 32.439 -3.973 1.00 5.41 80 LEU B N 1
ATOM 1718 C CA . LEU B 1 80 ? 15.834 31.689 -2.722 1.00 6.51 80 LEU B CA 1
ATOM 1719 C C . LEU B 1 80 ? 16.904 32.278 -1.800 1.00 7.00 80 LEU B C 1
ATOM 1720 O O . LEU B 1 80 ? 16.640 32.584 -0.630 1.00 6.20 80 LEU B O 1
ATOM 1725 N N . ALA B 1 81 ? 18.114 32.433 -2.328 1.00 6.91 81 ALA B N 1
ATOM 1726 C CA . ALA B 1 81 ? 19.215 32.977 -1.535 1.00 7.37 81 ALA B CA 1
ATOM 1727 C C . ALA B 1 81 ? 18.887 34.354 -0.961 1.00 8.24 81 ALA B C 1
ATOM 1728 O O . ALA B 1 81 ? 19.082 34.602 0.232 1.00 7.44 81 ALA B O 1
ATOM 1730 N N . GLU B 1 82 ? 18.384 35.248 -1.806 1.00 7.29 82 GLU B N 1
ATOM 1731 C CA . GLU B 1 82 ? 18.052 36.602 -1.366 1.00 9.97 82 GLU B CA 1
ATOM 1732 C C . GLU B 1 82 ? 16.900 36.662 -0.364 1.00 9.66 82 GLU B C 1
ATOM 1733 O O . GLU B 1 82 ? 16.882 37.528 0.515 1.00 9.70 82 GLU B O 1
ATOM 1739 N N . ILE B 1 83 ? 15.941 35.748 -0.485 1.00 8.34 83 ILE B N 1
ATOM 1740 C CA . ILE B 1 83 ? 14.829 35.715 0.455 1.00 9.36 83 ILE B CA 1
ATOM 1741 C C . ILE B 1 83 ? 15.336 35.258 1.819 1.00 9.41 83 ILE B C 1
ATOM 1742 O O . ILE B 1 83 ? 15.036 35.867 2.847 1.00 9.39 83 ILE B O 1
ATOM 1747 N N . LYS B 1 84 ? 16.109 34.177 1.817 1.00 8.29 84 LYS B N 1
ATOM 1748 C CA . LYS B 1 84 ? 16.627 33.607 3.053 1.00 10.59 84 LYS B CA 1
ATOM 1749 C C . LYS B 1 84 ? 17.728 34.372 3.779 1.00 11.91 84 LYS B C 1
ATOM 1750 O O . LYS B 1 84 ? 18.048 34.045 4.921 1.00 11.20 84 LYS B O 1
ATOM 1756 N N . GLN B 1 85 ? 18.302 35.383 3.132 1.00 12.64 85 GLN B N 1
ATOM 1757 C CA . GLN B 1 85 ? 19.350 36.188 3.761 1.00 14.42 85 GLN B CA 1
ATOM 1758 C C . GLN B 1 85 ? 18.810 37.551 4.202 1.00 14.42 85 GLN B C 1
ATOM 1759 O O . GLN B 1 85 ? 19.515 38.326 4.851 1.00 14.71 85 GLN B O 1
ATOM 1765 N N . ASN B 1 86 ? 17.561 37.828 3.838 1.00 12.18 86 ASN B N 1
ATOM 1766 C CA . ASN B 1 86 ? 16.882 39.081 4.169 1.00 13.19 86 ASN B CA 1
ATOM 1767 C C . ASN B 1 86 ? 16.183 38.922 5.524 1.00 13.11 86 ASN B C 1
ATOM 1768 O O . ASN B 1 86 ? 15.209 38.182 5.640 1.00 11.02 86 ASN B O 1
ATOM 1773 N N . PRO B 1 87 ? 16.659 39.636 6.562 1.00 14.52 87 PRO B N 1
ATOM 1774 C CA . PRO B 1 87 ? 16.072 39.554 7.906 1.00 13.58 87 PRO B CA 1
ATOM 1775 C C . PRO B 1 87 ? 14.561 39.747 7.996 1.00 13.87 87 PRO B C 1
ATOM 1776 O O . PRO B 1 87 ? 13.920 39.236 8.914 1.00 12.47 87 PRO B O 1
ATOM 1780 N N . ASP B 1 88 ? 13.991 40.478 7.045 1.00 15.22 88 ASP B N 1
ATOM 1781 C CA . ASP B 1 88 ? 12.555 40.724 7.037 1.00 15.74 88 ASP B CA 1
ATOM 1782 C C . ASP B 1 88 ? 11.768 39.627 6.322 1.00 14.40 88 ASP B C 1
ATOM 1783 O O . ASP B 1 88 ? 10.540 39.562 6.440 1.00 15.02 88 ASP B O 1
ATOM 1788 N N . LEU B 1 89 ? 12.469 38.759 5.597 1.00 12.16 89 LEU B N 1
ATOM 1789 C CA . LEU B 1 89 ? 11.810 37.691 4.841 1.00 11.76 89 LEU B CA 1
ATOM 1790 C C . LEU B 1 89 ? 12.224 36.254 5.180 1.00 11.46 89 LEU B C 1
ATOM 1791 O O . LEU B 1 89 ? 11.465 35.321 4.933 1.00 9.98 89 LEU B O 1
ATOM 1796 N N . LYS B 1 90 ? 13.421 36.077 5.729 1.00 11.47 90 LYS B N 1
ATOM 1797 C CA . LYS B 1 90 ? 13.939 34.741 6.034 1.00 12.77 90 LYS B CA 1
ATOM 1798 C C . LYS B 1 90 ? 13.065 33.838 6.905 1.00 11.54 90 LYS B C 1
ATOM 1799 O O . LYS B 1 90 ? 13.234 32.618 6.913 1.00 12.40 90 LYS B O 1
ATOM 1805 N N . ARG B 1 91 ? 12.131 34.436 7.631 1.00 11.93 91 ARG B N 1
ATOM 1806 C CA . ARG B 1 91 ? 11.236 33.701 8.514 1.00 13.55 91 ARG B CA 1
ATOM 1807 C C . ARG B 1 91 ? 10.126 32.973 7.744 1.00 12.76 91 ARG B C 1
ATOM 1808 O O . ARG B 1 91 ? 9.569 31.986 8.223 1.00 10.40 91 ARG B O 1
ATOM 1816 N N . ILE B 1 92 ? 9.812 33.468 6.551 1.00 10.04 92 ILE B N 1
ATOM 1817 C CA . ILE B 1 92 ? 8.753 32.885 5.730 1.00 8.72 92 ILE B CA 1
ATOM 1818 C C . ILE B 1 92 ? 9.145 31.535 5.135 1.00 6.60 92 ILE B C 1
ATOM 1819 O O . ILE B 1 92 ? 10.174 31.411 4.468 1.00 5.60 92 ILE B O 1
ATOM 1824 N N . PRO B 1 93 ? 8.327 30.499 5.373 1.00 6.79 93 PRO B N 1
ATOM 1825 C CA . PRO B 1 93 ? 8.646 29.178 4.828 1.00 5.56 93 PRO B CA 1
ATOM 1826 C C . PRO B 1 93 ? 8.648 29.176 3.306 1.00 5.28 93 PRO B C 1
ATOM 1827 O O . PRO B 1 93 ? 7.723 29.692 2.674 1.00 4.60 93 PRO B O 1
ATOM 1831 N N . VAL B 1 94 ? 9.697 28.602 2.727 1.00 5.47 94 VAL B N 1
ATOM 1832 C CA . VAL B 1 94 ? 9.819 28.504 1.282 1.00 3.54 94 VAL B CA 1
ATOM 1833 C C . VAL B 1 94 ? 9.818 27.041 0.861 1.00 5.06 94 VAL B C 1
ATOM 1834 O O . VAL B 1 94 ? 10.639 26.242 1.327 1.00 3.32 94 VAL B O 1
ATOM 1838 N N . VAL B 1 95 ? 8.873 26.696 -0.005 1.00 4.28 95 VAL B N 1
ATOM 1839 C CA . VAL B 1 95 ? 8.761 25.346 -0.530 1.00 4.39 95 VAL B CA 1
ATOM 1840 C C . VAL B 1 95 ? 9.208 25.385 -1.988 1.00 5.44 95 VAL B C 1
ATOM 1841 O O . VAL B 1 95 ? 8.553 26.001 -2.825 1.00 5.67 95 VAL B O 1
ATOM 1845 N N . VAL B 1 96 ? 10.340 24.764 -2.290 1.00 4.88 96 VAL B N 1
ATOM 1846 C CA . VAL B 1 96 ? 10.796 24.725 -3.675 1.00 5.15 96 VAL B CA 1
ATOM 1847 C C . VAL B 1 96 ? 10.039 23.585 -4.346 1.00 5.28 96 VAL B C 1
ATOM 1848 O O . VAL B 1 96 ? 9.916 22.500 -3.786 1.00 6.42 96 VAL B O 1
ATOM 1852 N N . LEU B 1 97 ? 9.500 23.858 -5.529 1.00 6.15 97 LEU B N 1
ATOM 1853 C CA . LEU B 1 97 ? 8.749 22.877 -6.310 1.00 5.86 97 LEU B CA 1
ATOM 1854 C C . LEU B 1 97 ? 9.336 23.057 -7.696 1.00 7.93 97 LEU B C 1
ATOM 1855 O O . LEU B 1 97 ? 9.004 24.013 -8.403 1.00 6.63 97 LEU B O 1
ATOM 1860 N N . THR B 1 98 ? 10.200 22.128 -8.086 1.00 6.30 98 THR B N 1
ATOM 1861 C CA . THR B 1 98 ? 10.911 22.261 -9.345 1.00 7.06 98 THR B CA 1
ATOM 1862 C C . THR B 1 98 ? 11.143 20.956 -10.100 1.00 7.50 98 THR B C 1
ATOM 1863 O O . THR B 1 98 ? 10.971 19.859 -9.566 1.00 8.30 98 THR B O 1
ATOM 1867 N N . THR B 1 99 ? 11.543 21.087 -11.357 1.00 7.90 99 THR B N 1
ATOM 1868 C CA . THR B 1 99 ? 11.836 19.921 -12.175 1.00 8.13 99 THR B CA 1
ATOM 1869 C C . THR B 1 99 ? 13.243 19.428 -11.833 1.00 7.68 99 THR B C 1
ATOM 1870 O O . THR B 1 99 ? 13.536 18.232 -11.911 1.00 7.14 99 THR B O 1
ATOM 1874 N N . SER B 1 100 ? 14.109 20.358 -11.442 1.00 9.61 100 SER B N 1
ATOM 1875 C CA . SER B 1 100 ? 15.497 20.033 -11.107 1.00 11.04 100 SER B CA 1
ATOM 1876 C C . SER B 1 100 ? 15.584 19.000 -9.991 1.00 12.15 100 SER B C 1
ATOM 1877 O O . SER B 1 100 ? 14.837 19.066 -9.016 1.00 12.11 100 SER B O 1
ATOM 1880 N N . HIS B 1 101 ? 16.501 18.048 -10.126 1.00 13.83 101 HIS B N 1
ATOM 1881 C CA . HIS B 1 101 ? 16.636 17.013 -9.109 1.00 16.43 101 HIS B CA 1
ATOM 1882 C C . HIS B 1 101 ? 18.067 16.559 -8.822 1.00 16.65 101 HIS B C 1
ATOM 1883 O O . HIS B 1 101 ? 18.279 15.710 -7.959 1.00 17.42 101 HIS B O 1
ATOM 1890 N N . ASN B 1 102 ? 19.051 17.108 -9.524 1.00 16.13 102 ASN B N 1
ATOM 1891 C CA . ASN B 1 102 ? 20.428 16.680 -9.284 1.00 16.18 102 ASN B CA 1
ATOM 1892 C C . ASN B 1 102 ? 20.833 16.936 -7.832 1.00 17.48 102 ASN B C 1
ATOM 1893 O O . ASN B 1 102 ? 20.429 17.933 -7.228 1.00 13.91 102 ASN B O 1
ATOM 1898 N N . GLU B 1 103 ? 21.622 16.020 -7.275 1.00 18.62 103 GLU B N 1
ATOM 1899 C CA . GLU B 1 103 ? 22.057 16.120 -5.885 1.00 21.28 103 GLU B CA 1
ATOM 1900 C C . GLU B 1 103 ? 22.717 17.447 -5.525 1.00 20.17 103 GLU B C 1
ATOM 1901 O O . GLU B 1 103 ? 22.487 17.976 -4.441 1.00 21.56 103 GLU B O 1
ATOM 1907 N N . ASP B 1 104 ? 23.528 17.988 -6.427 1.00 20.98 104 ASP B N 1
ATOM 1908 C CA . ASP B 1 104 ? 24.202 19.258 -6.166 1.00 21.15 104 ASP B CA 1
ATOM 1909 C C . ASP B 1 104 ? 23.211 20.402 -5.950 1.00 19.06 104 ASP B C 1
ATOM 1910 O O . ASP B 1 104 ? 23.408 21.237 -5.067 1.00 18.16 104 ASP B O 1
ATOM 1915 N N . ASP B 1 105 ? 22.152 20.439 -6.754 1.00 17.13 105 ASP B N 1
ATOM 1916 C CA . ASP B 1 105 ? 21.133 21.480 -6.632 1.00 16.29 105 ASP B CA 1
ATOM 1917 C C . ASP B 1 105 ? 20.363 21.318 -5.323 1.00 13.57 105 ASP B C 1
ATOM 1918 O O . ASP B 1 105 ? 20.040 22.297 -4.657 1.00 12.94 105 ASP B O 1
ATOM 1923 N N . VAL B 1 106 ? 20.057 20.075 -4.971 1.00 11.61 106 VAL B N 1
ATOM 1924 C CA . VAL B 1 106 ? 19.312 19.792 -3.749 1.00 8.54 106 VAL B CA 1
ATOM 1925 C C . VAL B 1 106 ? 20.096 20.258 -2.525 1.00 9.65 106 VAL B C 1
ATOM 1926 O O . VAL B 1 106 ? 19.577 20.995 -1.684 1.00 7.24 106 VAL B O 1
ATOM 1930 N N . ILE B 1 107 ? 21.350 19.832 -2.432 1.00 8.87 107 ILE B N 1
ATOM 1931 C CA . ILE B 1 107 ? 22.187 20.209 -1.304 1.00 10.33 107 ILE B CA 1
ATOM 1932 C C . ILE B 1 107 ? 22.340 21.720 -1.204 1.00 8.06 107 ILE B C 1
ATOM 1933 O O . ILE B 1 107 ? 22.130 22.295 -0.140 1.00 8.60 107 ILE B O 1
ATOM 1938 N N . ALA B 1 108 ? 22.693 22.361 -2.313 1.00 8.18 108 ALA B N 1
ATOM 1939 C CA . ALA B 1 108 ? 22.870 23.809 -2.319 1.00 7.89 108 ALA B CA 1
ATOM 1940 C C . ALA B 1 108 ? 21.609 24.529 -1.853 1.00 6.79 108 ALA B C 1
ATOM 1941 O O . ALA B 1 108 ? 21.683 25.526 -1.131 1.00 6.44 108 ALA B O 1
ATOM 1943 N N . SER B 1 109 ? 20.451 24.021 -2.263 1.00 7.21 109 SER B N 1
ATOM 1944 C CA . SER B 1 109 ? 19.179 24.631 -1.883 1.00 6.37 109 SER B CA 1
ATOM 1945 C C . SER B 1 109 ? 18.934 24.533 -0.384 1.00 6.01 109 SER B C 1
ATOM 1946 O O . SER B 1 109 ? 18.480 25.492 0.234 1.00 6.26 109 SER B O 1
ATOM 1949 N N . TYR B 1 110 ? 19.223 23.379 0.208 1.00 5.69 110 TYR B N 1
ATOM 1950 C CA . TYR B 1 110 ? 19.035 23.249 1.647 1.00 7.05 110 TYR B CA 1
ATOM 1951 C C . TYR B 1 110 ? 20.097 24.081 2.367 1.00 7.74 110 TYR B C 1
ATOM 1952 O O . TYR B 1 110 ? 19.865 24.577 3.468 1.00 9.18 110 TYR B O 1
ATOM 1961 N N . GLU B 1 111 ? 21.256 24.242 1.737 1.00 9.78 111 GLU B N 1
ATOM 1962 C CA . GLU B 1 111 ? 22.326 25.050 2.319 1.00 11.88 111 GLU B CA 1
ATOM 1963 C C . GLU B 1 111 ? 21.872 26.507 2.383 1.00 12.13 111 GLU B C 1
ATOM 1964 O O . GLU B 1 111 ? 22.230 27.238 3.306 1.00 12.60 111 GLU B O 1
ATOM 1970 N N . LEU B 1 112 ? 21.094 26.927 1.389 1.00 10.20 112 LEU B N 1
ATOM 1971 C CA . LEU B 1 112 ? 20.576 28.291 1.346 1.00 11.09 112 LEU B CA 1
ATOM 1972 C C . LEU B 1 112 ? 19.368 28.436 2.273 1.00 10.77 112 LEU B C 1
ATOM 1973 O O . LEU B 1 112 ? 18.710 29.474 2.291 1.00 11.96 112 LEU B O 1
ATOM 1978 N N . HIS B 1 113 ? 19.091 27.378 3.031 1.00 9.81 113 HIS B N 1
ATOM 1979 C CA . HIS B 1 113 ? 17.991 27.323 3.993 1.00 8.99 113 HIS B CA 1
ATOM 1980 C C . HIS B 1 113 ? 16.562 27.179 3.466 1.00 7.54 113 HIS B C 1
ATOM 1981 O O . HIS B 1 113 ? 15.614 27.617 4.115 1.00 5.69 113 HIS B O 1
ATOM 1988 N N . VAL B 1 114 ? 16.398 26.557 2.303 1.00 5.95 114 VAL B N 1
ATOM 1989 C CA . VAL B 1 114 ? 15.056 26.337 1.777 1.00 6.36 114 VAL B CA 1
ATOM 1990 C C . VAL B 1 114 ? 14.396 25.414 2.818 1.00 6.02 114 VAL B C 1
ATOM 1991 O O . VAL B 1 114 ? 15.065 24.543 3.380 1.00 6.21 114 VAL B O 1
ATOM 1995 N N . ASN B 1 115 ? 13.110 25.601 3.103 1.00 4.75 115 ASN B N 1
ATOM 1996 C CA . ASN B 1 115 ? 12.456 24.755 4.108 1.00 5.63 115 ASN B CA 1
ATOM 1997 C C . ASN B 1 115 ? 12.300 23.313 3.639 1.00 6.75 115 ASN B C 1
ATOM 1998 O O . ASN B 1 115 ? 12.472 22.371 4.414 1.00 6.12 115 ASN B O 1
ATOM 2003 N N . CYS B 1 116 ? 11.960 23.140 2.369 1.00 5.82 116 CYS B N 1
ATOM 2004 C CA . CYS B 1 116 ? 11.850 21.808 1.803 1.00 6.26 116 CYS B CA 1
ATOM 2005 C C . CYS B 1 116 ? 11.990 21.903 0.296 1.00 6.40 116 CYS B C 1
ATOM 2006 O O . CYS B 1 116 ? 11.685 22.935 -0.313 1.00 6.11 116 CYS B O 1
ATOM 2009 N N . TYR B 1 117 ? 12.475 20.818 -0.292 1.00 5.54 117 TYR B N 1
ATOM 2010 C CA . TYR B 1 117 ? 12.709 20.737 -1.722 1.00 4.76 117 TYR B CA 1
ATOM 2011 C C . TYR B 1 117 ? 11.822 19.642 -2.301 1.00 5.01 117 TYR B C 1
ATOM 2012 O O . TYR B 1 117 ? 11.859 18.502 -1.840 1.00 5.80 117 TYR B O 1
ATOM 2021 N N . LEU B 1 118 ? 11.016 19.994 -3.297 1.00 4.21 118 LEU B N 1
ATOM 2022 C CA . LEU B 1 118 ? 10.145 19.020 -3.940 1.00 4.67 118 LEU B CA 1
ATOM 2023 C C . LEU B 1 118 ? 10.406 19.000 -5.438 1.00 5.00 118 LEU B C 1
ATOM 2024 O O . LEU B 1 118 ? 10.538 20.050 -6.076 1.00 6.48 118 LEU B O 1
ATOM 2029 N N . THR B 1 119 ? 10.501 17.799 -5.989 1.00 6.05 119 THR B N 1
ATOM 2030 C CA . THR B 1 119 ? 10.721 17.632 -7.414 1.00 5.99 119 THR B CA 1
ATOM 2031 C C . THR B 1 119 ? 9.364 17.343 -8.036 1.00 4.63 119 THR B C 1
ATOM 2032 O O . THR B 1 119 ? 8.728 16.342 -7.706 1.00 4.93 119 THR B O 1
ATOM 2036 N N . LYS B 1 120 ? 8.922 18.229 -8.924 1.00 5.01 120 LYS B N 1
ATOM 2037 C CA . LYS B 1 120 ? 7.635 18.068 -9.590 1.00 4.85 120 LYS B CA 1
ATOM 2038 C C . LYS B 1 120 ? 7.513 16.679 -10.198 1.00 5.82 120 LYS B C 1
ATOM 2039 O O . LYS B 1 120 ? 8.429 16.212 -10.877 1.00 5.91 120 LYS B O 1
ATOM 2045 N N . SER B 1 121 ? 6.375 16.032 -9.959 1.00 5.27 121 SER B N 1
ATOM 2046 C CA . SER B 1 121 ? 6.113 14.701 -10.497 1.00 6.21 121 SER B CA 1
ATOM 2047 C C . SER B 1 121 ? 6.169 14.757 -12.018 1.00 6.29 121 SER B C 1
ATOM 2048 O O . SER B 1 121 ? 5.887 15.792 -12.618 1.00 6.37 121 SER B O 1
ATOM 2051 N N . ARG B 1 122 ? 6.520 13.638 -12.640 1.00 6.23 122 ARG B N 1
ATOM 2052 C CA . ARG B 1 122 ? 6.608 13.576 -14.094 1.00 7.33 122 ARG B CA 1
ATOM 2053 C C . ARG B 1 122 ? 5.245 13.696 -14.780 1.00 7.33 122 ARG B C 1
ATOM 2054 O O . ARG B 1 122 ? 5.165 14.049 -15.953 1.00 8.47 122 ARG B O 1
ATOM 2062 N N . ASN B 1 123 ? 4.177 13.401 -14.048 1.00 7.41 123 ASN B N 1
ATOM 2063 C CA . ASN B 1 123 ? 2.825 13.490 -14.597 1.00 10.06 123 ASN B CA 1
ATOM 2064 C C . ASN B 1 123 ? 1.988 14.465 -13.779 1.00 10.20 123 ASN B C 1
ATOM 2065 O O . ASN B 1 123 ? 2.119 14.522 -12.560 1.00 9.52 123 ASN B O 1
ATOM 2070 N N . LEU B 1 124 ? 1.120 15.226 -14.439 1.00 10.62 124 LEU B N 1
ATOM 2071 C CA . LEU B 1 124 ? 0.294 16.191 -13.722 1.00 11.56 124 LEU B CA 1
ATOM 2072 C C . LEU B 1 124 ? -0.616 15.530 -12.694 1.00 11.16 124 LEU B C 1
ATOM 2073 O O . LEU B 1 124 ? -0.887 16.103 -11.639 1.00 10.21 124 LEU B O 1
ATOM 2078 N N . LYS B 1 125 ? -1.084 14.326 -13.004 1.00 11.72 125 LYS B N 1
ATOM 2079 C CA . LYS B 1 125 ? -1.948 13.582 -12.098 1.00 13.06 125 LYS B CA 1
ATOM 2080 C C . LYS B 1 125 ? -1.256 13.440 -10.739 1.00 11.71 125 LYS B C 1
ATOM 2081 O O . LYS B 1 125 ? -1.877 13.617 -9.687 1.00 10.73 125 LYS B O 1
ATOM 2087 N N . ASP B 1 126 ? 0.036 13.128 -10.768 1.00 10.39 126 ASP B N 1
ATOM 2088 C CA . ASP B 1 126 ? 0.801 12.975 -9.538 1.00 10.06 126 ASP B CA 1
ATOM 2089 C C . ASP B 1 126 ? 1.196 14.324 -8.936 1.00 9.33 126 ASP B C 1
ATOM 2090 O O . ASP B 1 126 ? 1.285 14.458 -7.714 1.00 8.19 126 ASP B O 1
ATOM 2095 N N . LEU B 1 127 ? 1.428 15.326 -9.782 1.00 8.05 127 LEU B N 1
ATOM 2096 C CA . LEU B 1 127 ? 1.785 16.649 -9.278 1.00 5.35 127 LEU B CA 1
ATOM 2097 C C . LEU B 1 127 ? 0.601 17.183 -8.482 1.00 5.58 127 LEU B C 1
ATOM 2098 O O . LEU B 1 127 ? 0.768 17.873 -7.477 1.00 3.77 127 LEU B O 1
ATOM 2103 N N . PHE B 1 128 ? -0.599 16.859 -8.948 1.00 6.16 128 PHE B N 1
ATOM 2104 C CA . PHE B 1 128 ? -1.819 17.282 -8.280 1.00 6.89 128 PHE B CA 1
ATOM 2105 C C . PHE B 1 128 ? -1.808 16.761 -6.837 1.00 7.56 128 PHE B C 1
ATOM 2106 O O . PHE B 1 128 ? -2.075 17.507 -5.896 1.00 7.74 128 PHE B O 1
ATOM 2114 N N . LYS B 1 129 ? -1.494 15.480 -6.667 1.00 7.89 129 LYS B N 1
ATOM 2115 C CA . LYS B 1 129 ? -1.452 14.885 -5.330 1.00 9.76 129 LYS B CA 1
ATOM 2116 C C . LYS B 1 129 ? -0.304 15.466 -4.502 1.00 8.91 129 LYS B C 1
ATOM 2117 O O . LYS B 1 129 ? -0.420 15.624 -3.283 1.00 6.64 129 LYS B O 1
ATOM 2131 N N . VAL B 1 131 ? 0.914 18.537 -4.709 1.00 4.65 131 VAL B N 1
ATOM 2132 C CA . VAL B 1 131 ? 0.498 19.858 -4.265 1.00 5.84 131 VAL B CA 1
ATOM 2133 C C . VAL B 1 131 ? -0.560 19.738 -3.175 1.00 5.59 131 VAL B C 1
ATOM 2134 O O . VAL B 1 131 ? -0.651 20.590 -2.292 1.00 6.13 131 VAL B O 1
ATOM 2138 N N . GLN B 1 132 ? -1.360 18.679 -3.231 1.00 5.39 132 GLN B N 1
ATOM 2139 C CA . GLN B 1 132 ? -2.372 18.464 -2.201 1.00 7.39 132 GLN B CA 1
ATOM 2140 C C . GLN B 1 132 ? -1.627 18.216 -0.889 1.00 7.57 132 GLN B C 1
ATOM 2141 O O . GLN B 1 132 ? -2.060 18.654 0.185 1.00 6.39 132 GLN B O 1
ATOM 2147 N N . GLY B 1 133 ? -0.501 17.513 -0.996 1.00 5.99 133 GLY B N 1
ATOM 2148 C CA . GLY B 1 133 ? 0.317 17.217 0.164 1.00 6.64 133 GLY B CA 1
ATOM 2149 C C . GLY B 1 133 ? 0.918 18.484 0.743 1.00 6.72 133 GLY B C 1
ATOM 2150 O O . GLY B 1 133 ? 1.033 18.625 1.961 1.00 6.08 133 GLY B O 1
ATOM 2151 N N . ILE B 1 134 ? 1.303 19.410 -0.130 1.00 8.74 134 ILE B N 1
ATOM 2152 C CA . ILE B 1 134 ? 1.875 20.685 0.305 1.00 8.26 134 ILE B CA 1
ATOM 2153 C C . ILE B 1 134 ? 0.816 21.467 1.071 1.00 9.22 134 ILE B C 1
ATOM 2154 O O . ILE B 1 134 ? 1.081 22.034 2.133 1.00 8.08 134 ILE B O 1
ATOM 2159 N N . GLU B 1 135 ? -0.391 21.495 0.519 1.00 8.21 135 GLU B N 1
ATOM 2160 C CA . GLU B 1 135 ? -1.495 22.218 1.135 1.00 11.49 135 GLU B CA 1
ATOM 2161 C C . GLU B 1 135 ? -1.835 21.664 2.513 1.00 11.51 135 GLU B C 1
ATOM 2162 O O . GLU B 1 135 ? -1.931 22.412 3.489 1.00 11.72 135 GLU B O 1
ATOM 2168 N N . SER B 1 136 ? -2.015 20.350 2.588 1.00 11.24 136 SER B N 1
ATOM 2169 C CA . SER B 1 136 ? -2.368 19.711 3.850 1.00 13.95 136 SER B CA 1
ATOM 2170 C C . SER B 1 136 ? -1.301 19.875 4.925 1.00 11.69 136 SER B C 1
ATOM 2171 O O . SER B 1 136 ? -1.624 20.098 6.092 1.00 12.95 136 SER B O 1
ATOM 2174 N N . PHE B 1 137 ? -0.031 19.772 4.547 1.00 10.27 137 PHE B N 1
ATOM 2175 C CA . PHE B 1 137 ? 1.024 19.904 5.543 1.00 9.10 137 PHE B CA 1
ATOM 2176 C C . PHE B 1 137 ? 1.301 21.334 5.991 1.00 8.37 137 PHE B C 1
ATOM 2177 O O . PHE B 1 137 ? 1.266 21.636 7.185 1.00 9.00 137 PHE B O 1
ATOM 2185 N N . TRP B 1 138 ? 1.571 22.218 5.038 1.00 8.23 138 TRP B N 1
ATOM 2186 C CA . TRP B 1 138 ? 1.892 23.597 5.372 1.00 8.70 138 TRP B CA 1
ATOM 2187 C C . TRP B 1 138 ? 0.726 24.494 5.767 1.00 9.49 138 TRP B C 1
ATOM 2188 O O . TRP B 1 138 ? 0.912 25.452 6.520 1.00 10.23 138 TRP B O 1
ATOM 2199 N N . LEU B 1 139 ? -0.471 24.185 5.280 1.00 10.73 139 LEU B N 1
ATOM 2200 C CA . LEU B 1 139 ? -1.637 25.009 5.585 1.00 13.38 139 LEU B CA 1
ATOM 2201 C C . LEU B 1 139 ? -2.572 24.459 6.657 1.00 15.24 139 LEU B C 1
ATOM 2202 O O . LEU B 1 139 ? -3.420 25.191 7.172 1.00 15.28 139 LEU B O 1
ATOM 2207 N N . GLU B 1 140 ? -2.424 23.184 7.002 1.00 15.38 140 GLU B N 1
ATOM 2208 C CA . G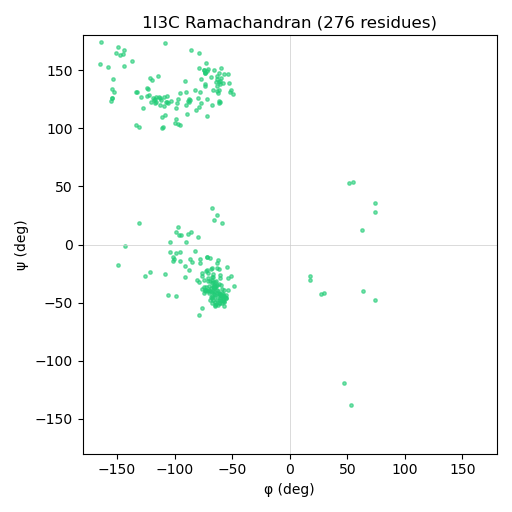LU B 1 140 ? -3.293 22.591 8.011 1.00 17.29 140 GLU B CA 1
ATOM 2209 C C . GLU B 1 140 ? -2.558 21.934 9.173 1.00 16.99 140 GLU B C 1
ATOM 2210 O O . GLU B 1 140 ? -3.091 21.855 10.280 1.00 20.80 140 GLU B O 1
ATOM 2216 N N . THR B 1 141 ? -1.338 21.470 8.933 1.00 14.70 141 THR B N 1
ATOM 2217 C CA . THR B 1 141 ? -0.584 20.787 9.977 1.00 12.92 141 THR B CA 1
ATOM 2218 C C . THR B 1 141 ? 0.448 21.658 10.692 1.00 12.54 141 THR B C 1
ATOM 2219 O O . THR B 1 141 ? 0.560 21.624 11.918 1.00 13.38 141 THR B O 1
ATOM 2223 N N . VAL B 1 142 ? 1.193 22.440 9.920 1.00 10.15 142 VAL B N 1
ATOM 2224 C CA . VAL B 1 142 ? 2.239 23.305 10.456 1.00 9.34 142 VAL B CA 1
ATOM 2225 C C . VAL B 1 142 ? 1.751 24.529 11.224 1.00 9.84 142 VAL B C 1
ATOM 2226 O O . VAL B 1 142 ? 0.680 25.074 10.951 1.00 9.70 142 VAL B O 1
ATOM 2230 N N . THR B 1 143 ? 2.548 24.943 12.202 1.00 8.35 143 THR B N 1
ATOM 2231 C CA . THR B 1 143 ? 2.257 26.141 12.976 1.00 9.90 143 THR B CA 1
ATOM 2232 C C . THR B 1 143 ? 3.157 27.189 12.327 1.00 8.75 143 THR B C 1
ATOM 2233 O O . THR B 1 143 ? 4.376 27.183 12.525 1.00 7.11 143 THR B O 1
ATOM 2237 N N . LEU B 1 144 ? 2.560 28.073 11.533 1.00 10.06 144 LEU B N 1
ATOM 2238 C CA . LEU B 1 144 ? 3.316 29.110 10.834 1.00 13.11 144 LEU B CA 1
ATOM 2239 C C . LEU B 1 144 ? 3.681 30.293 11.726 1.00 15.10 144 LEU B C 1
ATOM 2240 O O . LEU B 1 144 ? 2.982 30.601 12.693 1.00 14.12 144 LEU B O 1
ATOM 2245 N N . PRO B 1 145 ? 4.798 30.970 11.412 1.00 16.31 145 PRO B N 1
ATOM 2246 C CA . PRO B 1 145 ? 5.256 32.127 12.187 1.00 18.79 145 PRO B CA 1
ATOM 2247 C C . PRO B 1 145 ? 4.404 33.359 11.897 1.00 21.46 145 PRO B C 1
ATOM 2248 O O . PRO B 1 145 ? 3.877 33.508 10.796 1.00 21.25 145 PRO B O 1
ATOM 2252 N N . ALA B 1 146 ? 4.277 34.239 12.884 1.00 24.68 146 ALA B N 1
ATOM 2253 C CA . ALA B 1 146 ? 3.486 35.455 12.723 1.00 26.82 146 ALA B CA 1
ATOM 2254 C C . ALA B 1 146 ? 4.299 36.558 12.048 1.00 28.69 146 ALA B C 1
ATOM 2255 O O . ALA B 1 146 ? 5.492 36.324 11.758 1.00 30.19 146 ALA B O 1
#

Radius of gyration: 18.34 Å; Cα contacts (8 Å, |Δi|>4): 537; chains: 2; bounding box: 42×49×47 Å

Foldseek 3Di:
DDAAEEEEAAQDPVLVVLLCVLVVPDPGGHDYHYHQALVVLVLQVQHDVNPVPFHGLEYEFEQDGPPDGSLVSLLVQCVDPQRNLRAYEYEYADPDVVVLVSSVVSPHVYYHHHDPDSVVNSVNNVVCCPVVPPDDGDRHGD/DAAEEEEAAQDPVLVVLLCVLCVPDPGGYHYHYHQFLVVCVLQVCHDVNVVHDHGLAYEAEQDGPPDGSLVSLLVQCVDPVRVLRAYEYEYQDDDPVVQVSSVVSVHPYYHHQDPDSVVNSCNNVVCCCVVPPDDTDD

Nearest PDB structures (foldseek):
  1jlk-assembly1_B  TM=9.876E-01  e=9.920E-26  Synechocystis sp. PCC 6803
  1k68-assembly1_B  TM=9.711E-01  e=5.242E-21  Tolypothrix sp. PCC 7601
  6xvu-assembly2_C  TM=8.892E-01  e=3.566E-15  Deinococcus radiodurans R1 = ATCC 13939 = DSM 20539
  3heb-assembly1_B  TM=8.683E-01  e=1.578E-12  Rhodospirillum rubrum ATCC 11170
  2qvg-assembly1_A  TM=7.662E-01  e=6.010E-08  Legionella pneumophila subsp. pneumophila str. Philadelphia 1

Secondary structure (DSSP, 8-state):
-PPEEEEEE---HHHHHHHHHHHHS--S-EEEEEE-STTT--TTTT-GGGTTPPPPSEEEE-S--SSS-HHHHHHHHHH-TTTTTS-EEEEES---HHHHHHHHHTT-SEEEE--SSHHHHH--HHHIIIIIIIS-PPPPP-/-PEEEEEE---HHHHHHHHHHHHT-SS-EEEEEE-STTT--TTTT-GGGTTPPPPSEEEE-S--SSS-HHHHHHHHHH-TTTTTS-EEEEES---HHHHHHHHHTT-SEEEEPPSSHHHHH--HHHHHIIIIIS----

B-factor: mean 14.5, std 8.85, range [1.48, 56.2]

Organism: Synechocystis sp. (strain ATCC 27184 / PCC 6803 / Kazusa) (NCBI:txid1111708)

InterPro domains:
  IPR001789 Signal transduction response regulator, receiver domain [PF00072] (11-132)
  IPR001789 Signal transduction response regulator, receiver domain [PS50110] (10-135)
  IPR001789 Signal transduction response regulator, receiver domain [SM00448] (9-131)
  IPR011006 CheY-like superfamily [SSF52172] (8-135)
  IPR052893 Two-component system response regulator [PTHR44520] (3-146)

CATH classification: 3.40.50.2300

Sequence (280 aa):
NPPKVILLVEDSKADSRLVQEVLKTSTIDHELIILRDGLAAAFLQQQGEYENSPRPNLILLDLNLPKKDGREVLAEIKQNPDLKRIPVVVLTTSHNEDDVIASYELHVNCYLTKSRNLKDLFKVQGIESFWLETVTLPAAPGPPKVILLVEDSKADSRLVQEVLKTSTIDHELIILRDGLAAAFLQQQGEYENSPRPNLILLDLNLPKKDGREVLAEIKQNPDLKRIPVVVLTTSHNEDDVIASYELHVNCYLTKSRNLKDLFKVQGIESFWLETVTLPA